Protein AF-A0A2W6MV72-F1 (afdb_monomer_lite)

Organism: NCBI:txid1458358

Foldseek 3Di:
DDFPPPDDAAADAPVVVLVVLLVLLVVQDDAAAEEEEEEDDCLSNLLSCLLRRYAYAYEALQPVCCLQRQLVLAADDLVVLLVVLVPQDFDQDDDDPVLCQQAPSQRVSSLVSLLVCLVPDDPDSSSSLLLNQLQVVVLVSLVVCVPPSHHDYDDSSVSSSVVSCVVVVPDDPVSSVSSNVRRYDYDHDLVVVCVVNVVAAGLEYEYEDDADCLVVVCSSRVSSCVSNVPDPVSSCSRHPNDLVVLLVVLVVSLVSNVSRHDAQGKYKYKYQDVVSCRSNVVVCVVQQKDWPHWHDYPRIIITIITHHD

Secondary structure (DSSP, 8-state):
-----PPPPEE--HHHHHHHHHHHHHHH--TT-EEEEESS--HHHHHHHHHTT-EEEEE-S-HHHHHHHGGGG----HHHHHHHHHT-PPPP----HHHHTTB-HHHHHHHHHHHHHHHHS---HHHHHHHHHHHHHHHHHHHHHHHH-S-B---HHHHHHHHHHHHHTT--HHHHHHHHHT--EEESSHHHHHHHTTTPPEEEEEE------HHHHHHHHHHHHHHHT--HHHHHTTS-SSHHHHHHHHHHHHHHHHHHEEEEEEEEEEES-GGGGHHHHHHHHHTTEEEEEEEE-SS-EEEEEEE--

pLDDT: mean 86.8, std 9.19, range [35.53, 96.62]

Sequence (309 aa):
MGVPQLKEATKITEVQKMRLAEDCIIKNTYENTKTLIYQMNCDDFAYELASNERSVLIYSNNPLVKIHYQSRFSFPSITGLKQRLKNVELVSFAPNAVLLEYLSPKTYSEFLSLKLYLEDAPKDVINLWIKSILGEILENVMKNYSIKKEPCNFDVKEQVIEYYKNIYQNINPIRLLILHSFIPHFIEDVAQIEESLGKKKTTLIYYNPLFLQSQKFYSSNFLKIWLFGVTKDNLAQIAPPSRDLWITQSKKDFATINKHLDNRGLLYIESSQIQDLEEFLKLALFYNYIVEGNYATQEKTQIILLRKP

Radius of gyration: 20.89 Å; chains: 1; bounding box: 46×38×56 Å

Structure (mmCIF, N/CA/C/O backbone):
data_AF-A0A2W6MV72-F1
#
_entry.id   AF-A0A2W6MV72-F1
#
loop_
_atom_site.group_PDB
_atom_site.id
_atom_site.type_symbol
_atom_site.label_atom_id
_atom_site.label_alt_id
_atom_site.label_comp_id
_atom_site.label_asym_id
_atom_site.label_entity_id
_atom_site.label_seq_id
_atom_site.pdbx_PDB_ins_code
_atom_site.Cartn_x
_atom_site.Cartn_y
_atom_site.Cartn_z
_atom_site.occupancy
_atom_site.B_iso_or_equiv
_atom_site.auth_seq_id
_atom_site.auth_comp_id
_atom_site.auth_asym_id
_atom_site.auth_atom_id
_atom_site.pdbx_PDB_model_num
ATOM 1 N N . MET A 1 1 ? -24.895 22.742 13.027 1.00 35.53 1 MET A N 1
ATOM 2 C CA . MET A 1 1 ? -24.298 22.062 14.198 1.00 35.53 1 MET A CA 1
ATOM 3 C C . MET A 1 1 ? -22.804 21.994 13.958 1.00 35.53 1 MET A C 1
ATOM 5 O O . MET A 1 1 ? -22.418 21.498 12.906 1.00 35.53 1 MET A O 1
ATOM 9 N N . GLY A 1 2 ? -22.005 22.607 14.834 1.00 38.47 2 GLY A N 1
ATOM 10 C CA . GLY A 1 2 ? -20.558 22.740 14.643 1.00 38.47 2 GLY A CA 1
ATOM 11 C C . GLY A 1 2 ? -19.839 21.393 14.628 1.00 38.47 2 GLY A C 1
ATOM 12 O O . GLY A 1 2 ? -20.345 20.412 15.175 1.00 38.47 2 GLY A O 1
ATOM 13 N N . VAL A 1 3 ? -18.667 21.364 13.990 1.00 48.47 3 VAL A N 1
ATOM 14 C CA . VAL A 1 3 ? -17.679 20.284 14.120 1.00 48.47 3 VAL A CA 1
ATOM 15 C C . VAL A 1 3 ? -17.532 19.954 15.609 1.00 48.47 3 VAL A C 1
ATOM 17 O O . VAL A 1 3 ? -17.481 20.887 16.419 1.00 48.47 3 VAL A O 1
ATOM 20 N N . PRO A 1 4 ? -17.467 18.674 16.007 1.00 52.47 4 PRO A N 1
ATOM 21 C CA . PRO A 1 4 ? -17.098 18.345 17.375 1.00 52.47 4 PRO A CA 1
ATOM 22 C C . PRO A 1 4 ? -15.786 19.055 17.692 1.00 52.47 4 PRO A C 1
ATOM 24 O O . PRO A 1 4 ? -14.865 19.008 16.874 1.00 52.47 4 PRO A O 1
ATOM 27 N N . GLN A 1 5 ? -15.679 19.715 18.846 1.00 57.16 5 GLN A N 1
ATOM 28 C CA . GLN A 1 5 ? -14.371 20.146 19.327 1.00 57.16 5 GLN A CA 1
ATOM 29 C C . GLN A 1 5 ? -13.574 18.877 19.635 1.00 57.16 5 GLN A C 1
ATOM 31 O O . GLN A 1 5 ? -13.585 18.366 20.754 1.00 57.16 5 GLN A O 1
ATOM 36 N N . LEU A 1 6 ? -12.915 18.325 18.612 1.00 68.69 6 LEU A N 1
ATOM 37 C CA . LEU A 1 6 ? -11.744 17.496 18.813 1.00 68.69 6 LEU A CA 1
ATOM 38 C C . LEU A 1 6 ? -10.876 18.263 19.807 1.00 68.69 6 LEU A C 1
ATOM 40 O O . LEU A 1 6 ? -10.627 19.456 19.612 1.00 68.69 6 LEU A O 1
ATOM 44 N N . LYS A 1 7 ? -10.460 17.597 20.888 1.00 69.56 7 LYS A N 1
ATOM 45 C CA . LYS A 1 7 ? -9.466 18.175 21.796 1.00 69.56 7 LYS A CA 1
ATOM 46 C C . LYS A 1 7 ? -8.295 18.683 20.959 1.00 69.56 7 LYS A C 1
ATOM 48 O O . LYS A 1 7 ? -7.981 18.077 19.933 1.00 69.56 7 LYS A O 1
ATOM 53 N N . GLU A 1 8 ? -7.679 19.780 21.381 1.00 80.38 8 GLU A N 1
ATOM 54 C CA . GLU A 1 8 ? -6.530 20.342 20.676 1.00 80.38 8 GLU A CA 1
ATOM 55 C C . GLU A 1 8 ? -5.485 19.249 20.406 1.00 80.38 8 GLU A C 1
ATOM 57 O O . GLU A 1 8 ? -5.189 18.424 21.277 1.00 80.38 8 GLU A O 1
ATOM 62 N N . ALA A 1 9 ? -5.004 19.180 19.162 1.00 86.69 9 ALA A N 1
ATOM 63 C CA . ALA A 1 9 ? -4.134 18.094 18.739 1.00 86.69 9 ALA A CA 1
ATOM 64 C C . ALA A 1 9 ? -2.782 18.195 19.452 1.00 86.69 9 ALA A C 1
ATOM 66 O O . ALA A 1 9 ? -2.103 19.221 19.395 1.00 86.69 9 ALA A O 1
ATOM 67 N N . THR A 1 10 ? -2.362 17.105 20.089 1.00 92.69 10 THR A N 1
ATOM 68 C CA . THR A 1 10 ? -1.042 17.033 20.719 1.00 92.69 10 THR A CA 1
ATOM 69 C C . THR A 1 10 ? 0.020 16.856 19.639 1.00 92.69 10 THR A C 1
ATOM 71 O O . THR A 1 10 ? -0.025 15.895 18.871 1.00 92.69 10 THR A O 1
ATOM 74 N N . LYS A 1 11 ? 0.989 17.773 19.564 1.00 94.69 11 LYS A N 1
ATOM 75 C CA . LYS A 1 11 ? 2.091 17.664 18.600 1.00 94.69 11 LYS A CA 1
ATOM 76 C C . LYS A 1 11 ? 3.015 16.507 18.972 1.00 94.69 11 LYS A C 1
ATOM 78 O O . LYS A 1 11 ? 3.471 16.435 20.112 1.00 94.69 11 LYS A O 1
ATOM 83 N N . ILE A 1 12 ? 3.312 15.646 18.005 1.00 94.62 12 ILE A N 1
ATOM 84 C CA . ILE A 1 12 ? 4.198 14.490 18.163 1.00 94.62 12 ILE A CA 1
ATOM 85 C C . ILE A 1 12 ? 5.202 14.401 17.006 1.00 94.62 12 ILE A C 1
ATOM 87 O O . ILE A 1 12 ? 4.971 14.928 15.918 1.00 94.62 12 ILE A O 1
ATOM 91 N N . THR A 1 13 ? 6.333 13.741 17.245 1.00 93.19 13 THR A N 1
ATOM 92 C CA . THR A 1 13 ? 7.333 13.415 16.215 1.00 93.19 13 THR A CA 1
ATOM 93 C C . THR A 1 13 ? 6.961 12.139 15.452 1.00 93.19 13 THR A C 1
ATOM 95 O O . THR A 1 13 ? 6.162 11.339 15.938 1.00 93.19 13 THR A O 1
ATOM 98 N N . GLU A 1 14 ? 7.596 11.880 14.303 1.00 89.25 14 GLU A N 1
ATOM 99 C CA . GLU A 1 14 ? 7.414 10.612 13.567 1.00 89.25 14 GLU A CA 1
ATOM 100 C C . GLU A 1 14 ? 7.783 9.382 14.413 1.00 89.25 14 GLU A C 1
ATOM 102 O O . GLU A 1 14 ? 7.087 8.371 14.397 1.00 89.25 14 GLU A O 1
ATOM 107 N N . VAL A 1 15 ? 8.824 9.481 15.247 1.00 90.12 15 VAL A N 1
ATOM 108 C CA . VAL A 1 15 ? 9.203 8.395 16.169 1.00 90.12 15 VAL A CA 1
ATOM 109 C C . VAL A 1 15 ? 8.105 8.145 17.207 1.00 90.12 15 VAL A C 1
ATOM 111 O O . VAL A 1 15 ? 7.795 7.001 17.531 1.00 90.12 15 VAL A O 1
ATOM 114 N N . GLN A 1 16 ? 7.494 9.207 17.736 1.00 92.56 16 GLN A N 1
ATOM 115 C CA . GLN A 1 16 ? 6.371 9.082 18.667 1.00 92.56 16 GLN A CA 1
ATOM 116 C C . GLN A 1 16 ? 5.117 8.536 17.975 1.00 92.56 16 GLN A C 1
ATOM 118 O O . GLN A 1 16 ? 4.395 7.757 18.589 1.00 92.56 16 GLN A O 1
ATOM 123 N N . LYS A 1 17 ? 4.884 8.884 16.704 1.00 91.38 17 LYS A N 1
ATOM 124 C CA . LYS A 1 17 ? 3.802 8.325 15.884 1.00 91.38 17 LYS A CA 1
ATOM 125 C C . LYS A 1 17 ? 3.953 6.810 15.717 1.00 91.38 17 LYS A C 1
ATOM 127 O O . LYS A 1 17 ? 2.982 6.089 15.930 1.00 91.38 17 LYS A O 1
ATOM 132 N N . MET A 1 18 ? 5.157 6.327 15.396 1.00 89.25 18 MET A N 1
ATOM 133 C CA . MET A 1 18 ? 5.436 4.887 15.280 1.00 89.25 18 MET A CA 1
ATOM 134 C C . MET A 1 18 ? 5.167 4.154 16.601 1.00 89.25 18 MET A C 1
ATOM 136 O O . MET A 1 18 ? 4.436 3.169 16.615 1.00 89.25 18 MET A O 1
ATOM 140 N N . ARG A 1 19 ? 5.654 4.696 17.727 1.00 91.62 19 ARG A N 1
ATOM 141 C CA . ARG A 1 19 ? 5.382 4.137 19.065 1.00 91.62 19 ARG A CA 1
ATOM 142 C C . ARG A 1 19 ? 3.898 4.141 19.412 1.00 91.62 19 ARG A C 1
ATOM 144 O O . ARG A 1 19 ? 3.405 3.188 19.994 1.00 91.62 19 ARG A O 1
ATOM 151 N N . LEU A 1 20 ? 3.174 5.203 19.054 1.00 93.31 20 LEU A N 1
ATOM 152 C CA . LEU A 1 20 ? 1.730 5.289 19.267 1.00 93.31 20 LEU A CA 1
ATOM 153 C C . LEU A 1 20 ? 0.987 4.193 18.491 1.00 93.31 20 LEU A C 1
ATOM 155 O O . LEU A 1 20 ? 0.061 3.591 19.031 1.00 93.31 20 LEU A O 1
ATOM 159 N N . ALA A 1 21 ? 1.372 3.945 17.237 1.00 92.25 21 ALA A N 1
ATOM 160 C CA . ALA A 1 21 ? 0.800 2.876 16.425 1.00 92.25 21 ALA A CA 1
ATOM 161 C C . ALA A 1 21 ? 1.055 1.494 17.050 1.00 92.25 21 ALA A C 1
ATOM 163 O O . ALA A 1 21 ? 0.104 0.736 17.243 1.00 92.25 21 ALA A O 1
ATOM 164 N N . GLU A 1 22 ? 2.302 1.208 17.430 1.00 92.94 22 GLU A N 1
ATOM 165 C CA . GLU A 1 22 ? 2.699 -0.030 18.113 1.00 92.94 22 GLU A CA 1
ATOM 166 C C . GLU A 1 22 ? 1.910 -0.235 19.418 1.00 92.94 22 GLU A C 1
ATOM 168 O O . GLU A 1 22 ? 1.278 -1.273 19.615 1.00 92.94 22 GLU A O 1
ATOM 173 N N . ASP A 1 23 ? 1.827 0.797 20.261 1.00 93.81 23 ASP A N 1
ATOM 174 C CA . ASP A 1 23 ? 1.041 0.795 21.497 1.00 93.81 23 ASP A CA 1
ATOM 175 C C . ASP A 1 23 ? -0.438 0.466 21.248 1.00 93.81 23 ASP A C 1
ATOM 177 O O . ASP A 1 23 ? -1.046 -0.305 21.997 1.00 93.81 23 ASP A O 1
ATOM 181 N N . CYS A 1 24 ? -1.035 1.052 20.205 1.00 93.56 24 CYS A N 1
ATOM 182 C CA . CYS A 1 24 ? -2.418 0.773 19.826 1.00 93.56 24 CYS A CA 1
ATOM 183 C C . CYS A 1 24 ? -2.595 -0.686 19.400 1.00 93.56 24 CYS A C 1
ATOM 185 O O . CYS A 1 24 ? -3.583 -1.313 19.781 1.00 93.56 24 CYS A O 1
ATOM 187 N N . ILE A 1 25 ? -1.645 -1.234 18.644 1.00 95.06 25 ILE A N 1
ATOM 188 C CA . ILE A 1 25 ? -1.666 -2.628 18.201 1.00 95.06 25 ILE A CA 1
ATOM 189 C C . ILE A 1 25 ? -1.561 -3.558 19.412 1.00 95.06 25 ILE A C 1
ATOM 191 O O . ILE A 1 25 ? -2.439 -4.401 19.609 1.00 95.06 25 ILE A O 1
ATOM 195 N N . ILE A 1 26 ? -0.547 -3.378 20.259 1.00 94.19 26 ILE A N 1
ATOM 196 C CA . ILE A 1 26 ? -0.259 -4.280 21.381 1.00 94.19 26 ILE A CA 1
ATOM 197 C C . ILE A 1 26 ? -1.384 -4.277 22.418 1.00 94.19 26 ILE A C 1
ATOM 199 O O . ILE A 1 26 ? -1.777 -5.337 22.898 1.00 94.19 26 ILE A O 1
ATOM 203 N N . LYS A 1 27 ? -1.944 -3.106 22.747 1.00 93.19 27 LYS A N 1
ATOM 204 C CA . LYS A 1 27 ? -2.984 -2.989 23.785 1.00 93.19 27 LYS A CA 1
ATOM 205 C C . LYS A 1 27 ? -4.354 -3.512 23.348 1.00 93.19 27 LYS A C 1
ATOM 207 O O . LYS A 1 27 ? -5.156 -3.861 24.210 1.00 93.19 27 LYS A O 1
ATOM 212 N N . ASN A 1 28 ? -4.643 -3.539 22.044 1.00 92.69 28 ASN A N 1
ATOM 213 C CA . ASN A 1 28 ? -6.001 -3.786 21.535 1.00 92.69 28 ASN A CA 1
ATOM 214 C C . ASN A 1 28 ? -6.126 -5.048 20.677 1.00 92.69 28 ASN A C 1
ATOM 216 O O . ASN A 1 28 ? -7.231 -5.396 20.257 1.00 92.69 28 ASN A O 1
ATOM 220 N N . THR A 1 29 ? -5.022 -5.735 20.394 1.00 93.44 29 THR A N 1
ATOM 221 C CA . THR A 1 29 ? -5.013 -6.945 19.566 1.00 93.44 29 THR A CA 1
ATOM 222 C C . THR A 1 29 ? -4.102 -8.006 20.168 1.00 93.44 29 THR A C 1
ATOM 224 O O . THR A 1 29 ? -3.095 -7.686 20.800 1.00 93.44 29 THR A O 1
ATOM 227 N N . TYR A 1 30 ? -4.424 -9.272 19.920 1.00 90.06 30 TYR A N 1
ATOM 228 C CA . TYR A 1 30 ? -3.585 -10.416 20.286 1.00 90.06 30 TYR A CA 1
ATOM 229 C C . TYR A 1 30 ? -2.887 -10.980 19.044 1.00 90.06 30 TYR A C 1
ATOM 231 O O . TYR A 1 30 ? -3.276 -10.673 17.912 1.00 90.06 30 TYR A O 1
ATOM 239 N N . GLU A 1 31 ? -1.874 -11.816 19.239 1.00 87.31 31 GLU A N 1
ATOM 240 C CA . GLU A 1 31 ? -1.219 -12.545 18.147 1.00 87.31 31 GLU A CA 1
ATOM 241 C C . GLU A 1 31 ? -2.250 -13.300 17.292 1.00 87.31 31 GLU A C 1
ATOM 243 O O . GLU A 1 31 ? -3.258 -13.808 17.794 1.00 87.31 31 GLU A O 1
ATOM 248 N N . ASN A 1 32 ? -2.016 -13.349 15.980 1.00 84.56 32 ASN A N 1
ATOM 249 C CA . ASN A 1 32 ? -2.872 -13.989 14.974 1.00 84.56 32 ASN A CA 1
ATOM 250 C C . ASN A 1 32 ? -4.289 -13.408 14.817 1.00 84.56 32 ASN A C 1
ATOM 252 O O . ASN A 1 32 ? -5.081 -13.911 14.015 1.00 84.56 32 ASN A O 1
ATOM 256 N N . THR A 1 33 ? -4.629 -12.328 15.524 1.00 89.44 33 THR A N 1
ATOM 257 C CA . THR A 1 33 ? -5.883 -11.612 15.261 1.00 89.44 33 THR A CA 1
ATOM 258 C C . THR A 1 33 ? -5.826 -10.905 13.907 1.00 89.44 33 THR A C 1
ATOM 260 O O . THR A 1 33 ? -4.761 -10.496 13.437 1.00 89.44 33 THR A O 1
ATOM 263 N N . LYS A 1 34 ? -6.985 -10.812 13.245 1.00 91.81 34 LYS A N 1
ATOM 264 C CA . LYS A 1 34 ? -7.127 -10.144 11.950 1.00 91.81 34 LYS A CA 1
ATOM 265 C C . LYS A 1 34 ? -7.469 -8.678 12.168 1.00 91.81 34 LYS A C 1
ATOM 267 O O . LYS A 1 34 ? -8.546 -8.383 12.677 1.00 91.81 34 LYS A O 1
ATOM 272 N N . THR A 1 35 ? -6.591 -7.793 11.720 1.00 92.62 35 THR A N 1
ATOM 273 C CA . THR A 1 35 ? -6.808 -6.344 11.727 1.00 92.62 35 THR A CA 1
ATOM 274 C C . THR A 1 35 ? -7.138 -5.875 10.317 1.00 92.62 35 THR A C 1
ATOM 276 O O . THR A 1 35 ? -6.476 -6.269 9.355 1.00 92.62 35 THR A O 1
ATOM 279 N N . LEU A 1 36 ? -8.159 -5.026 10.191 1.00 93.25 36 LEU A N 1
ATOM 280 C CA . LEU A 1 36 ? -8.544 -4.435 8.913 1.00 93.25 36 LEU A CA 1
ATOM 281 C C . LEU A 1 36 ? -7.864 -3.076 8.736 1.00 93.25 36 LEU A C 1
ATOM 283 O O . LEU A 1 36 ? -8.011 -2.180 9.565 1.00 93.25 36 LEU A O 1
ATOM 287 N N . ILE A 1 37 ? -7.167 -2.924 7.620 1.00 91.81 37 ILE A N 1
ATOM 288 C CA . ILE A 1 37 ? -6.697 -1.653 7.085 1.00 91.81 37 ILE A CA 1
ATOM 289 C C . ILE A 1 37 ? -7.653 -1.275 5.963 1.00 91.81 37 ILE A C 1
ATOM 291 O O . ILE A 1 37 ? -7.741 -1.960 4.942 1.00 91.81 37 ILE A O 1
ATOM 295 N N . TYR A 1 38 ? -8.398 -0.201 6.178 1.00 87.50 38 TYR A N 1
ATOM 296 C CA . TYR A 1 38 ? -9.423 0.271 5.270 1.00 87.50 38 TYR A CA 1
ATOM 297 C C . TYR A 1 38 ? -8.991 1.601 4.651 1.00 87.50 38 TYR A C 1
ATOM 299 O O . TYR A 1 38 ? -8.743 2.573 5.360 1.00 87.50 38 TYR A O 1
ATOM 307 N N . GLN A 1 39 ? -8.937 1.644 3.321 1.00 73.81 39 GLN A N 1
ATOM 308 C CA . GLN A 1 39 ? -8.421 2.771 2.542 1.00 73.81 39 GLN A CA 1
ATOM 309 C C . GLN A 1 39 ? -6.938 3.113 2.797 1.00 73.81 39 GLN A C 1
ATOM 311 O O . GLN A 1 39 ? -6.292 2.679 3.744 1.00 73.81 39 GLN A O 1
ATOM 316 N N . MET A 1 40 ? -6.371 3.794 1.807 1.00 69.81 40 MET A N 1
ATOM 317 C CA . MET A 1 40 ? -4.964 3.793 1.410 1.00 69.81 40 MET A CA 1
ATOM 318 C C . MET A 1 40 ? -3.887 4.226 2.426 1.00 69.81 40 MET A C 1
ATOM 320 O O . MET A 1 40 ? -4.077 5.091 3.260 1.00 69.81 40 MET A O 1
ATOM 324 N N . ASN A 1 41 ? -2.656 3.798 2.121 1.00 59.97 41 ASN A N 1
ATOM 325 C CA . ASN A 1 41 ? -1.368 4.444 2.416 1.00 59.97 41 ASN A CA 1
ATOM 326 C C . ASN A 1 41 ? -0.849 4.425 3.867 1.00 59.97 41 ASN A C 1
ATOM 328 O O . ASN A 1 41 ? -0.626 5.479 4.471 1.00 59.97 41 ASN A O 1
ATOM 332 N N . CYS A 1 42 ? -0.618 3.228 4.401 1.00 63.59 42 CYS A N 1
ATOM 333 C CA . CYS A 1 42 ? 0.003 3.032 5.706 1.00 63.59 42 CYS A CA 1
ATOM 334 C C . CYS A 1 42 ? 0.991 1.860 5.710 1.00 63.59 42 CYS A C 1
ATOM 336 O O . CYS A 1 42 ? 0.832 0.902 6.468 1.00 63.59 42 CYS A O 1
ATOM 338 N N . ASP A 1 43 ? 2.004 1.939 4.844 1.00 67.75 43 ASP A N 1
ATOM 339 C CA . ASP A 1 43 ? 3.116 0.978 4.786 1.00 67.75 43 ASP A CA 1
ATOM 340 C C . ASP A 1 43 ? 3.593 0.647 6.199 1.00 67.75 43 ASP A C 1
ATOM 342 O O . ASP A 1 43 ? 3.637 -0.517 6.589 1.00 67.75 43 ASP A O 1
ATOM 346 N N . ASP A 1 44 ? 3.807 1.694 6.993 1.00 80.31 44 ASP A N 1
ATOM 347 C CA . ASP A 1 44 ? 4.296 1.589 8.359 1.00 80.31 44 ASP A CA 1
ATOM 348 C C . ASP A 1 44 ? 3.319 0.848 9.276 1.00 80.31 44 ASP A C 1
ATOM 350 O O . ASP A 1 44 ? 3.742 -0.015 10.033 1.00 80.31 44 ASP A O 1
ATOM 354 N N . PHE A 1 45 ? 2.010 1.111 9.195 1.00 88.44 45 PHE A N 1
ATOM 355 C CA . PHE A 1 45 ? 1.035 0.474 10.091 1.00 88.44 45 PHE A CA 1
ATOM 356 C C . PHE A 1 45 ? 0.809 -1.003 9.746 1.00 88.44 45 PHE A C 1
ATOM 358 O O . PHE A 1 45 ? 0.714 -1.843 10.639 1.00 88.44 45 PHE A O 1
ATOM 365 N N . ALA A 1 46 ? 0.758 -1.343 8.452 1.00 88.94 46 ALA A N 1
ATOM 366 C CA . ALA A 1 46 ? 0.670 -2.733 8.001 1.00 88.94 46 ALA A CA 1
ATOM 367 C C . ALA A 1 46 ? 1.924 -3.523 8.391 1.00 88.94 46 ALA A C 1
ATOM 369 O O . ALA A 1 46 ? 1.837 -4.661 8.853 1.00 88.94 46 ALA A O 1
ATOM 370 N N . TYR A 1 47 ? 3.088 -2.899 8.221 1.00 87.50 47 TYR A N 1
ATOM 371 C CA . TYR A 1 47 ? 4.367 -3.466 8.609 1.00 87.50 47 TYR A CA 1
ATOM 372 C C . TYR A 1 47 ? 4.474 -3.645 10.122 1.00 87.50 47 TYR A C 1
ATOM 374 O O . TYR A 1 47 ? 4.946 -4.688 10.577 1.00 87.50 47 TYR A O 1
ATOM 382 N N . GLU A 1 48 ? 3.999 -2.675 10.903 1.00 89.56 48 GLU A N 1
ATOM 383 C CA . GLU A 1 48 ? 4.005 -2.741 12.360 1.00 89.56 48 GLU A CA 1
ATOM 384 C C . GLU A 1 48 ? 3.081 -3.847 12.866 1.00 89.56 48 GLU A C 1
ATOM 386 O O . GLU A 1 48 ? 3.509 -4.651 13.686 1.00 89.56 48 GLU A O 1
ATOM 391 N N . LEU A 1 49 ? 1.872 -3.984 12.305 1.00 91.88 49 LEU A N 1
ATOM 392 C CA . LEU A 1 49 ? 0.968 -5.104 12.598 1.00 91.88 49 LEU A CA 1
ATOM 393 C C . LEU A 1 49 ? 1.633 -6.459 12.338 1.00 91.88 49 LEU A C 1
ATOM 395 O O . LEU A 1 49 ? 1.643 -7.320 13.216 1.00 91.88 49 LEU A O 1
ATOM 399 N N . ALA A 1 50 ? 2.204 -6.642 11.148 1.00 89.88 50 ALA A N 1
ATOM 400 C CA . ALA A 1 50 ? 2.822 -7.905 10.758 1.00 89.88 50 ALA A CA 1
ATOM 401 C C . ALA A 1 50 ? 4.086 -8.215 11.576 1.00 89.88 50 ALA A C 1
ATOM 403 O O . ALA A 1 50 ? 4.298 -9.359 11.960 1.00 89.88 50 ALA A O 1
ATOM 404 N N . SER A 1 51 ? 4.900 -7.201 11.895 1.00 88.81 51 SER A N 1
ATOM 405 C CA . SER A 1 51 ? 6.086 -7.343 12.763 1.00 88.81 51 SER A CA 1
ATOM 406 C C . SER A 1 51 ? 5.724 -7.760 14.184 1.00 88.81 51 SER A C 1
ATOM 408 O O . SER A 1 51 ? 6.532 -8.358 14.882 1.00 88.81 51 SER A O 1
ATOM 410 N N . ASN A 1 52 ? 4.499 -7.440 14.578 1.00 90.56 52 ASN A N 1
ATOM 411 C CA . ASN A 1 52 ? 3.881 -7.804 15.830 1.00 90.56 52 ASN A CA 1
ATOM 412 C C . ASN A 1 52 ? 3.026 -9.080 15.695 1.00 90.56 52 ASN A C 1
ATOM 414 O O . ASN A 1 52 ? 2.213 -9.347 16.566 1.00 90.56 52 ASN A O 1
ATOM 418 N N . GLU A 1 53 ? 3.160 -9.875 14.631 1.00 92.12 53 GLU A N 1
ATOM 419 C CA . GLU A 1 53 ? 2.457 -11.160 14.475 1.00 92.12 53 GLU A CA 1
ATOM 420 C C . GLU A 1 53 ? 0.921 -11.042 14.394 1.00 92.12 53 GLU A C 1
ATOM 422 O O . GLU A 1 53 ? 0.164 -11.905 14.849 1.00 92.12 53 GLU A O 1
ATOM 427 N N . ARG A 1 54 ? 0.420 -9.943 13.812 1.00 92.94 54 ARG A N 1
ATOM 428 C CA . ARG A 1 54 ? -1.007 -9.764 13.499 1.00 92.94 54 ARG A CA 1
ATOM 429 C C . ARG A 1 54 ? -1.262 -10.059 12.024 1.00 92.94 54 ARG A C 1
ATOM 431 O O . ARG A 1 54 ? -0.503 -9.655 11.146 1.00 92.94 54 ARG A O 1
ATOM 438 N N . SER A 1 55 ? -2.378 -10.728 11.740 1.00 91.69 55 SER A N 1
ATOM 439 C CA . SER A 1 55 ? -2.837 -10.936 10.366 1.00 91.69 55 SER A CA 1
ATOM 440 C C . SER A 1 55 ? -3.453 -9.649 9.827 1.00 91.69 55 SER A C 1
ATOM 442 O O . SER A 1 55 ? -4.333 -9.064 10.458 1.00 91.69 55 SER A O 1
ATOM 444 N N . VAL A 1 56 ? -3.028 -9.218 8.642 1.00 91.31 56 VAL A N 1
ATOM 445 C CA . VAL A 1 56 ? -3.468 -7.945 8.060 1.00 91.31 56 VAL A CA 1
ATOM 446 C C . VAL A 1 56 ? -4.408 -8.198 6.889 1.00 91.31 56 VAL A C 1
ATOM 448 O O . VAL A 1 56 ? -4.056 -8.896 5.940 1.00 91.31 56 VAL A O 1
ATOM 451 N N . LEU A 1 57 ? -5.597 -7.603 6.942 1.00 92.00 57 LEU A N 1
ATOM 452 C CA . LEU A 1 57 ? -6.526 -7.519 5.820 1.00 92.00 57 LEU A CA 1
ATOM 453 C C . LEU A 1 57 ? -6.467 -6.100 5.256 1.00 92.00 57 LEU A C 1
ATOM 455 O O . LEU A 1 57 ? -6.733 -5.151 5.989 1.00 92.00 57 LEU A O 1
ATOM 459 N N . ILE A 1 58 ? -6.127 -5.936 3.979 1.00 90.19 58 ILE A N 1
ATOM 460 C CA . ILE A 1 58 ? -6.031 -4.617 3.340 1.00 90.19 58 ILE A CA 1
ATOM 461 C C . ILE A 1 58 ? -7.125 -4.490 2.295 1.00 90.19 58 ILE A C 1
ATOM 463 O O . ILE A 1 58 ? -7.088 -5.171 1.272 1.00 90.19 58 ILE A O 1
ATOM 467 N N . TYR A 1 59 ? -8.054 -3.568 2.522 1.00 89.31 59 TYR A N 1
ATOM 468 C CA . TYR A 1 59 ? -9.011 -3.140 1.512 1.00 89.31 59 TYR A CA 1
ATOM 469 C C . TYR A 1 59 ? -8.607 -1.767 0.964 1.00 89.31 59 TYR A C 1
ATOM 471 O O . TYR A 1 59 ? -8.595 -0.767 1.686 1.00 89.31 59 TYR A O 1
ATOM 479 N N . SER A 1 60 ? -8.269 -1.722 -0.327 1.00 84.06 60 SER A N 1
ATOM 480 C CA . SER A 1 60 ? -7.894 -0.500 -1.040 1.00 84.06 60 SER A CA 1
ATOM 481 C C . SER A 1 60 ? -8.368 -0.562 -2.486 1.00 84.06 60 SER A C 1
ATOM 483 O O . SER A 1 60 ? -8.024 -1.477 -3.226 1.00 84.06 60 SER A O 1
ATOM 485 N N . ASN A 1 61 ? -9.076 0.480 -2.906 1.00 78.69 61 ASN A N 1
ATOM 486 C CA . ASN A 1 61 ? -9.485 0.720 -4.289 1.00 78.69 61 ASN A CA 1
ATOM 487 C C . ASN A 1 61 ? -8.332 1.200 -5.196 1.00 78.69 61 ASN A C 1
ATOM 489 O O . ASN A 1 61 ? -8.500 1.263 -6.410 1.00 78.69 61 ASN A O 1
ATOM 493 N N . ASN A 1 62 ? -7.160 1.545 -4.646 1.00 80.81 62 ASN A N 1
ATOM 494 C CA . ASN A 1 62 ? -6.003 1.914 -5.459 1.00 80.81 62 ASN A CA 1
ATOM 495 C C . ASN A 1 62 ? -5.198 0.679 -5.910 1.00 80.81 62 ASN A C 1
ATOM 497 O O . ASN A 1 62 ? -4.563 0.038 -5.064 1.00 80.81 62 ASN A O 1
ATOM 501 N N . PRO A 1 63 ? -5.119 0.395 -7.227 1.00 76.81 63 PRO A N 1
ATOM 502 C CA . PRO A 1 63 ? -4.374 -0.747 -7.761 1.00 76.81 63 PRO A CA 1
ATOM 503 C C . PRO A 1 63 ? -2.860 -0.675 -7.508 1.00 76.81 63 PRO A C 1
ATOM 505 O O . PRO A 1 63 ? -2.196 -1.709 -7.452 1.00 76.81 63 PRO A O 1
ATOM 508 N N . LEU A 1 64 ? -2.298 0.523 -7.319 1.00 78.88 64 LEU A N 1
ATOM 509 C CA . LEU A 1 64 ? -0.871 0.707 -7.043 1.00 78.88 64 LEU A CA 1
ATOM 510 C C . LEU A 1 64 ? -0.484 0.227 -5.640 1.00 78.88 64 LEU A C 1
ATOM 512 O O . LEU A 1 64 ? 0.662 -0.164 -5.430 1.00 78.88 64 LEU A O 1
ATOM 516 N N . VAL A 1 65 ? -1.426 0.197 -4.689 1.00 78.81 65 VAL A N 1
ATOM 517 C CA . VAL A 1 65 ? -1.149 -0.248 -3.313 1.00 78.81 65 VAL A CA 1
ATOM 518 C C . VAL A 1 65 ? -0.647 -1.685 -3.311 1.00 78.81 65 VAL A C 1
ATOM 520 O O . VAL A 1 65 ? 0.412 -1.957 -2.764 1.00 78.81 65 VAL A O 1
ATOM 523 N N . LYS A 1 66 ? -1.328 -2.600 -4.006 1.00 76.94 66 LYS A N 1
ATOM 524 C CA . LYS A 1 66 ? -0.910 -4.009 -4.058 1.00 76.94 66 LYS A CA 1
ATOM 525 C C . LYS A 1 66 ? 0.503 -4.170 -4.632 1.00 76.94 66 LYS A C 1
ATOM 527 O O . LYS A 1 66 ? 1.286 -4.962 -4.117 1.00 76.94 66 LYS A O 1
ATOM 532 N N . ILE A 1 67 ? 0.839 -3.384 -5.657 1.00 72.94 67 ILE A N 1
ATOM 533 C CA . ILE A 1 67 ? 2.136 -3.433 -6.348 1.00 72.94 67 ILE A CA 1
ATOM 534 C C . ILE A 1 67 ? 3.282 -2.963 -5.442 1.00 72.94 67 ILE A C 1
ATOM 536 O O . ILE A 1 67 ? 4.343 -3.582 -5.438 1.00 72.94 67 ILE A O 1
ATOM 540 N N . HIS A 1 68 ? 3.070 -1.893 -4.673 1.00 72.44 68 HIS A N 1
ATOM 541 C CA . HIS A 1 68 ? 4.104 -1.310 -3.813 1.00 72.44 68 HIS A CA 1
ATOM 542 C C . HIS A 1 68 ? 4.219 -1.991 -2.445 1.00 72.44 68 HIS A C 1
ATOM 544 O O . HIS A 1 68 ? 5.306 -2.039 -1.873 1.00 72.44 68 HIS A O 1
ATOM 550 N N . TYR A 1 69 ? 3.113 -2.524 -1.924 1.00 78.44 69 TYR A N 1
ATOM 551 C CA . TYR A 1 69 ? 3.063 -3.037 -0.557 1.00 78.44 69 TYR A CA 1
ATOM 552 C C . TYR A 1 69 ? 3.483 -4.499 -0.476 1.00 78.44 69 TYR A C 1
ATOM 554 O O . TYR A 1 69 ? 4.233 -4.872 0.420 1.00 78.44 69 TYR A O 1
ATOM 562 N N . GLN A 1 70 ? 3.008 -5.346 -1.395 1.00 76.56 70 GLN A N 1
ATOM 563 C CA . GLN A 1 70 ? 3.134 -6.798 -1.236 1.00 76.56 70 GLN A CA 1
ATOM 564 C C . GLN A 1 70 ? 4.598 -7.272 -1.229 1.00 76.56 70 GLN A C 1
ATOM 566 O O . GLN A 1 70 ? 4.942 -8.204 -0.504 1.00 76.56 70 GLN A O 1
ATOM 571 N N . SER A 1 71 ? 5.470 -6.618 -1.999 1.00 79.12 71 SER A N 1
ATOM 572 C CA . SER A 1 71 ? 6.904 -6.929 -2.069 1.00 79.12 71 SER A CA 1
ATOM 573 C C . SER A 1 71 ? 7.607 -6.755 -0.716 1.00 79.12 71 SER A C 1
ATOM 575 O O . SER A 1 71 ? 8.466 -7.559 -0.360 1.00 79.12 71 SER A O 1
ATOM 577 N N . ARG A 1 72 ? 7.202 -5.771 0.097 1.00 79.94 72 ARG A N 1
ATOM 578 C CA . ARG A 1 72 ? 7.871 -5.407 1.360 1.00 79.94 72 ARG A CA 1
ATOM 579 C C . ARG A 1 72 ? 7.755 -6.453 2.475 1.00 79.94 72 ARG A C 1
ATOM 581 O O . ARG A 1 72 ? 8.410 -6.308 3.501 1.00 79.94 72 ARG A O 1
ATOM 588 N N . PHE A 1 73 ? 6.971 -7.513 2.278 1.00 81.00 73 PHE A N 1
ATOM 589 C CA . PHE A 1 73 ? 6.782 -8.595 3.255 1.00 81.00 73 PHE A CA 1
ATOM 590 C C . PHE A 1 73 ? 7.524 -9.889 2.886 1.00 81.00 73 PHE A C 1
ATOM 592 O O . PHE A 1 73 ? 7.475 -10.867 3.626 1.00 81.00 73 PHE A O 1
ATOM 599 N N . SER A 1 74 ? 8.221 -9.936 1.747 1.00 82.69 74 SER A N 1
ATOM 600 C CA . SER A 1 74 ? 8.988 -11.117 1.341 1.00 82.69 74 SER A CA 1
ATOM 601 C C . SER A 1 74 ? 10.156 -10.710 0.465 1.00 82.69 74 SER A C 1
ATOM 603 O O . SER A 1 74 ? 9.933 -10.147 -0.593 1.00 82.69 74 SER A O 1
ATOM 605 N N . PHE A 1 75 ? 11.391 -10.998 0.873 1.00 86.75 75 PHE A N 1
ATOM 606 C CA . PHE A 1 75 ? 12.594 -10.524 0.186 1.00 86.75 75 PHE A CA 1
ATOM 607 C C . PHE A 1 75 ? 13.281 -11.659 -0.583 1.00 86.75 75 PHE A C 1
ATOM 609 O O . PHE A 1 75 ? 13.633 -12.674 0.020 1.00 86.75 75 PHE A O 1
ATOM 616 N N . PRO A 1 76 ? 13.497 -11.523 -1.903 1.00 89.69 76 PRO A N 1
ATOM 617 C CA . PRO A 1 76 ? 14.171 -12.540 -2.691 1.00 89.69 76 PRO A CA 1
ATOM 618 C C . PRO A 1 76 ? 15.688 -12.512 -2.477 1.00 89.69 76 PRO A C 1
ATOM 620 O O . PRO A 1 76 ? 16.275 -11.531 -2.024 1.00 89.69 76 PRO A O 1
ATOM 623 N N . SER A 1 77 ? 16.385 -13.571 -2.883 1.00 90.00 77 SER A N 1
ATOM 624 C CA . SER A 1 77 ? 17.845 -13.498 -2.936 1.00 90.00 77 SER A CA 1
ATOM 625 C C . SER A 1 77 ? 18.296 -12.505 -4.014 1.00 90.00 77 SER A C 1
ATOM 627 O O . SER A 1 77 ? 17.728 -12.435 -5.109 1.00 90.00 77 SER A O 1
ATOM 629 N N . ILE A 1 78 ? 19.376 -11.771 -3.735 1.00 91.38 78 ILE A N 1
ATOM 630 C CA . ILE A 1 78 ? 19.997 -10.875 -4.721 1.00 91.38 78 ILE A CA 1
ATOM 631 C C . ILE A 1 78 ? 20.406 -11.630 -5.996 1.00 91.38 78 ILE A C 1
ATOM 633 O O . ILE A 1 78 ? 20.296 -11.101 -7.100 1.00 91.38 78 ILE A O 1
ATOM 637 N N . THR A 1 79 ? 20.853 -12.880 -5.856 1.00 92.56 79 THR A N 1
ATOM 638 C CA . THR A 1 79 ? 21.226 -13.744 -6.982 1.00 92.56 79 THR A CA 1
ATOM 639 C C . THR A 1 79 ? 20.022 -14.038 -7.873 1.00 92.56 79 THR A C 1
ATOM 641 O O . THR A 1 79 ? 20.125 -13.890 -9.090 1.00 92.56 79 THR A O 1
ATOM 644 N N . GLY A 1 80 ? 18.869 -14.371 -7.280 1.00 93.75 80 GLY A N 1
ATOM 645 C CA . GLY A 1 80 ? 17.628 -14.602 -8.019 1.00 93.75 80 GLY A CA 1
ATOM 646 C C . GLY A 1 80 ? 17.157 -13.355 -8.768 1.00 93.75 80 GLY A C 1
ATOM 647 O O . GLY A 1 80 ? 16.793 -13.443 -9.940 1.00 93.75 80 GLY A O 1
ATOM 648 N N . LEU A 1 81 ? 17.250 -12.180 -8.134 1.00 94.88 81 LEU A N 1
ATOM 649 C CA . LEU A 1 81 ? 16.920 -10.898 -8.764 1.00 94.88 81 LEU A CA 1
ATOM 650 C C . LEU A 1 81 ? 17.813 -10.614 -9.986 1.00 94.88 81 LEU A C 1
ATOM 652 O O . LEU A 1 81 ? 17.308 -10.319 -11.068 1.00 94.88 81 LEU A O 1
ATOM 656 N N . LYS A 1 82 ? 19.138 -10.766 -9.841 1.00 95.94 82 LYS A N 1
ATOM 657 C CA . LYS A 1 82 ? 20.103 -10.578 -10.939 1.00 95.94 82 LYS A CA 1
ATOM 658 C C . LYS A 1 82 ? 19.835 -11.517 -12.110 1.00 95.94 82 LYS A C 1
ATOM 660 O O . LYS A 1 82 ? 19.842 -11.086 -13.260 1.00 95.94 82 LYS A O 1
ATOM 665 N N . GLN A 1 83 ? 19.599 -12.795 -11.818 1.00 95.62 83 GLN A N 1
ATOM 666 C CA . GLN A 1 83 ? 19.306 -13.790 -12.844 1.00 95.62 83 GLN A CA 1
ATOM 667 C C . GLN A 1 83 ? 18.016 -13.444 -13.593 1.00 95.62 83 GLN A C 1
ATOM 669 O O . GLN A 1 83 ? 17.994 -13.483 -14.820 1.00 95.62 83 GLN A O 1
ATOM 674 N N . ARG A 1 84 ? 16.966 -13.036 -12.870 1.00 95.44 84 ARG A N 1
ATOM 675 C CA . ARG A 1 84 ? 15.690 -12.639 -13.471 1.00 95.44 84 ARG A CA 1
ATOM 676 C C . ARG A 1 84 ? 15.844 -11.443 -14.410 1.00 95.44 84 ARG A C 1
ATOM 678 O O . ARG A 1 84 ? 15.366 -11.507 -15.534 1.00 95.44 84 ARG A O 1
ATOM 685 N N . LEU A 1 85 ? 16.556 -10.396 -13.989 1.00 96.00 85 LEU A N 1
ATOM 686 C CA . LEU A 1 85 ? 16.812 -9.212 -14.822 1.00 96.00 85 LEU A CA 1
ATOM 687 C C . LEU A 1 85 ? 17.657 -9.535 -16.063 1.00 96.00 85 LEU A C 1
ATOM 689 O O . LEU A 1 85 ? 17.441 -8.952 -17.128 1.00 96.00 85 LEU A O 1
ATOM 693 N N . LYS A 1 86 ? 18.607 -10.473 -15.954 1.00 94.12 86 LYS A N 1
ATOM 694 C CA . LYS A 1 86 ? 19.430 -10.915 -17.088 1.00 94.12 86 LYS A CA 1
ATOM 695 C C . LYS A 1 86 ? 18.591 -11.563 -18.194 1.00 94.12 86 LYS A C 1
ATOM 697 O O . LYS A 1 86 ? 18.902 -11.360 -19.360 1.00 94.12 86 LYS A O 1
ATOM 702 N N . ASN A 1 87 ? 17.527 -12.278 -17.832 1.00 91.75 87 ASN A N 1
ATOM 703 C CA . ASN A 1 87 ? 16.655 -12.976 -18.782 1.00 91.75 87 ASN A CA 1
ATOM 704 C C . ASN A 1 87 ? 15.717 -12.047 -19.569 1.00 91.75 87 ASN A C 1
ATOM 706 O O . ASN A 1 87 ? 15.073 -12.496 -20.509 1.00 91.75 87 ASN A O 1
ATOM 710 N N . VAL A 1 88 ? 15.601 -10.775 -19.182 1.00 92.94 88 VAL A N 1
ATOM 711 C CA . VAL A 1 88 ? 14.755 -9.812 -19.895 1.00 92.94 88 VAL A CA 1
ATOM 712 C C . VAL A 1 88 ? 15.495 -9.327 -21.136 1.00 92.94 88 VAL A C 1
ATOM 714 O O . VAL A 1 88 ? 16.466 -8.575 -21.023 1.00 92.94 88 VAL A O 1
ATOM 717 N N . GLU A 1 89 ? 15.057 -9.747 -22.315 1.00 90.31 89 GLU A N 1
ATOM 718 C CA . GLU A 1 89 ? 15.625 -9.282 -23.581 1.00 90.31 89 GLU A CA 1
ATOM 719 C C . GLU A 1 89 ? 15.206 -7.839 -23.872 1.00 90.31 89 GLU A C 1
ATOM 721 O O . GLU A 1 89 ? 14.092 -7.424 -23.554 1.00 90.31 89 GLU A O 1
ATOM 726 N N . LEU A 1 90 ? 16.122 -7.060 -24.453 1.00 86.25 90 LEU A N 1
ATOM 727 C CA . LEU A 1 90 ? 15.817 -5.702 -24.884 1.00 86.25 90 LEU A CA 1
ATOM 728 C C . LEU A 1 90 ? 15.139 -5.750 -26.243 1.00 86.25 90 LEU A C 1
ATOM 730 O O . LEU A 1 90 ? 15.679 -6.309 -27.195 1.00 86.25 90 LEU A O 1
ATOM 734 N N . VAL A 1 91 ? 13.983 -5.116 -26.335 1.00 82.44 91 VAL A N 1
ATOM 735 C CA . VAL A 1 91 ? 13.265 -4.967 -27.596 1.00 82.44 91 VAL A CA 1
ATOM 736 C C . VAL A 1 91 ? 13.525 -3.557 -28.143 1.00 82.44 91 VAL A C 1
ATOM 738 O O . VAL A 1 91 ? 13.720 -2.605 -27.386 1.00 82.44 91 VAL A O 1
ATOM 741 N N . SER A 1 92 ? 13.594 -3.414 -29.470 1.00 70.06 92 SER A N 1
ATOM 742 C CA . SER A 1 92 ? 13.698 -2.105 -30.130 1.00 70.06 92 SER A CA 1
ATOM 743 C C . SER A 1 92 ? 12.306 -1.572 -30.452 1.00 70.06 92 SER A C 1
ATOM 745 O O . SER A 1 92 ? 11.485 -2.316 -30.991 1.00 70.06 92 SER A O 1
ATOM 747 N N . PHE A 1 93 ? 12.043 -0.291 -30.192 1.00 70.31 93 PHE A N 1
ATOM 748 C CA . PHE A 1 93 ? 10.683 0.249 -30.257 1.00 70.31 93 PHE A CA 1
ATOM 749 C C . PHE A 1 93 ? 10.554 1.536 -31.067 1.00 70.31 93 PHE A C 1
ATOM 751 O O . PHE A 1 93 ? 11.498 2.317 -31.187 1.00 70.31 93 PHE A O 1
ATOM 758 N N . ALA A 1 94 ? 9.323 1.790 -31.525 1.00 65.75 94 ALA A N 1
ATOM 759 C CA . ALA A 1 94 ? 8.879 3.115 -31.930 1.00 65.75 94 ALA A CA 1
ATOM 760 C C . ALA A 1 94 ? 8.668 3.995 -30.676 1.00 65.75 94 ALA A C 1
ATOM 762 O O . ALA A 1 94 ? 8.013 3.562 -29.719 1.00 65.75 94 ALA A O 1
ATOM 763 N N . PRO A 1 95 ? 9.232 5.210 -30.639 1.00 65.12 95 PRO A N 1
ATOM 764 C CA . PRO A 1 95 ? 9.226 6.039 -29.444 1.00 65.12 95 PRO A CA 1
ATOM 765 C C . PRO A 1 95 ? 7.842 6.607 -29.117 1.00 65.12 95 PRO A C 1
ATOM 767 O O . PRO A 1 95 ? 7.143 7.127 -29.985 1.00 65.12 95 PRO A O 1
ATOM 770 N N . ASN A 1 96 ? 7.480 6.590 -27.833 1.00 83.00 96 ASN A N 1
ATOM 771 C CA . ASN A 1 96 ? 6.396 7.418 -27.318 1.00 83.00 96 ASN A CA 1
ATOM 772 C C . ASN A 1 96 ? 6.966 8.801 -26.975 1.00 83.00 96 ASN A C 1
ATOM 774 O O . ASN A 1 96 ? 7.712 8.933 -26.003 1.00 83.00 96 ASN A O 1
ATOM 778 N N . ALA A 1 97 ? 6.613 9.816 -27.769 1.00 81.94 97 ALA A N 1
ATOM 779 C CA . ALA A 1 97 ? 7.155 11.170 -27.643 1.00 81.94 97 ALA A CA 1
ATOM 780 C C . ALA A 1 97 ? 6.998 11.757 -26.229 1.00 81.94 97 ALA A C 1
ATOM 782 O O . ALA A 1 97 ? 7.923 12.392 -25.738 1.00 81.94 97 ALA A O 1
ATOM 783 N N . VAL A 1 98 ? 5.883 11.471 -25.547 1.00 89.06 98 VAL A N 1
ATOM 784 C CA . VAL A 1 98 ? 5.622 11.974 -24.188 1.00 89.06 98 VAL A CA 1
ATOM 785 C C . VAL A 1 98 ? 6.574 11.346 -23.170 1.00 89.06 98 VAL A C 1
ATOM 787 O O . VAL A 1 98 ? 7.048 12.013 -22.261 1.00 89.06 98 VAL A O 1
ATOM 790 N N . LEU A 1 99 ? 6.883 10.055 -23.304 1.00 90.69 99 LEU A N 1
ATOM 791 C CA . LEU A 1 99 ? 7.781 9.370 -22.366 1.00 90.69 99 LEU A CA 1
ATOM 792 C C . LEU A 1 99 ? 9.246 9.753 -22.586 1.00 90.69 99 LEU A C 1
ATOM 794 O O . LEU A 1 99 ? 10.019 9.775 -21.627 1.00 90.69 99 LEU A O 1
ATOM 798 N N . LEU A 1 100 ? 9.609 10.105 -23.822 1.00 90.62 100 LEU A N 1
ATOM 799 C CA . LEU A 1 100 ? 10.946 10.591 -24.156 1.00 90.62 100 LEU A CA 1
ATOM 800 C C . LEU A 1 100 ? 11.272 11.972 -23.573 1.00 90.62 100 LEU A C 1
ATOM 802 O O . LEU A 1 100 ? 12.447 12.316 -23.481 1.00 90.62 100 LEU A O 1
ATOM 806 N N . GLU A 1 101 ? 10.274 12.741 -23.128 1.00 91.44 101 GLU A N 1
ATOM 807 C CA . GLU A 1 101 ? 10.522 13.961 -22.347 1.00 91.44 101 GLU A CA 1
ATOM 808 C C . GLU A 1 101 ? 11.214 13.639 -21.012 1.00 91.44 101 GLU A C 1
ATOM 810 O O . GLU A 1 101 ? 12.035 14.412 -20.527 1.00 91.44 101 GLU A O 1
ATOM 815 N N . TYR A 1 102 ? 10.918 12.472 -20.431 1.00 93.44 102 TYR A N 1
ATOM 816 C CA . TYR A 1 102 ? 11.395 12.076 -19.104 1.00 93.44 102 TYR A CA 1
ATOM 817 C C . TYR A 1 102 ? 12.568 11.096 -19.146 1.00 93.44 102 TYR A C 1
ATOM 819 O O . TYR A 1 102 ? 13.370 11.052 -18.211 1.00 93.44 102 TYR A O 1
ATOM 827 N N . LEU A 1 103 ? 12.657 10.276 -20.193 1.00 93.56 103 LEU A N 1
ATOM 828 C CA . LEU A 1 103 ? 13.583 9.150 -20.292 1.00 93.56 103 LEU A CA 1
ATOM 829 C C . LEU A 1 103 ? 14.367 9.217 -21.601 1.00 93.56 103 LEU A C 1
ATOM 831 O O . LEU A 1 103 ? 13.792 9.427 -22.666 1.00 93.56 103 LEU A O 1
ATOM 835 N N . SER A 1 104 ? 15.675 8.957 -21.544 1.00 92.25 104 SER A N 1
ATOM 836 C CA . SER A 1 104 ? 16.457 8.761 -22.767 1.00 92.25 104 SER A CA 1
ATOM 837 C C . SER A 1 104 ? 15.909 7.562 -23.568 1.00 92.25 104 SER A C 1
ATOM 839 O O . SER A 1 104 ? 15.339 6.640 -22.973 1.00 92.25 104 SER A O 1
ATOM 841 N N . PRO A 1 105 ? 16.107 7.502 -24.900 1.00 91.44 105 PRO A N 1
ATOM 842 C CA . PRO A 1 105 ? 15.638 6.373 -25.709 1.00 91.44 105 PRO A CA 1
ATOM 843 C C . PRO A 1 105 ? 16.132 5.007 -25.211 1.00 91.44 105 PRO A C 1
ATOM 845 O O . PRO A 1 105 ? 15.384 4.026 -25.250 1.00 91.44 105 PRO A O 1
ATOM 848 N N . LYS A 1 106 ? 17.370 4.953 -24.694 1.00 91.38 106 LYS A N 1
ATOM 849 C CA . LYS A 1 106 ? 17.938 3.753 -24.070 1.00 91.38 106 LYS A CA 1
ATOM 850 C C . LYS A 1 106 ? 17.138 3.372 -22.820 1.00 91.38 106 LYS A C 1
ATOM 852 O O . LYS A 1 106 ? 16.569 2.284 -22.783 1.00 91.38 106 LYS A O 1
ATOM 857 N N . THR A 1 107 ? 17.027 4.282 -21.848 1.00 94.06 107 THR A N 1
ATOM 858 C CA . THR A 1 107 ? 16.312 4.046 -20.582 1.00 94.06 107 THR A CA 1
ATOM 859 C C . THR A 1 107 ? 14.849 3.657 -20.823 1.00 94.06 107 THR A C 1
ATOM 861 O O . THR A 1 107 ? 14.337 2.723 -20.210 1.00 94.06 107 THR A O 1
ATOM 864 N N . TYR A 1 108 ? 14.171 4.341 -21.750 1.00 93.19 108 TYR A N 1
ATOM 865 C CA . TYR A 1 108 ? 12.797 4.033 -22.147 1.00 93.19 108 TYR A CA 1
ATOM 866 C C . TYR A 1 108 ? 12.655 2.595 -22.661 1.00 93.19 108 TYR A C 1
ATOM 868 O O . TYR A 1 108 ? 11.756 1.875 -22.226 1.00 93.19 108 TYR A O 1
ATOM 876 N N . SER A 1 109 ? 13.553 2.168 -23.554 1.00 92.25 109 SER A N 1
ATOM 877 C CA . SER A 1 109 ? 13.515 0.822 -24.137 1.00 92.25 109 SER A CA 1
ATOM 878 C C . SER A 1 109 ? 13.708 -0.260 -23.074 1.00 92.25 109 SER A C 1
ATOM 880 O O . SER A 1 109 ? 13.036 -1.291 -23.107 1.00 92.25 109 SER A O 1
ATOM 882 N N . GLU A 1 110 ? 14.567 -0.022 -22.083 1.00 94.00 110 GLU A N 1
ATOM 883 C CA . GLU A 1 110 ? 14.736 -0.946 -20.960 1.00 94.00 110 GLU A CA 1
ATOM 884 C C . GLU A 1 110 ? 13.479 -1.033 -20.085 1.00 94.00 110 GLU A C 1
ATOM 886 O O . GLU A 1 110 ? 13.018 -2.139 -19.791 1.00 94.00 110 GLU A O 1
ATOM 891 N N . PHE A 1 111 ? 12.876 0.106 -19.718 1.00 94.75 111 PHE A N 1
ATOM 892 C CA . PHE A 1 111 ? 11.615 0.119 -18.968 1.00 94.75 111 PHE A CA 1
ATOM 893 C C . PHE A 1 111 ? 10.491 -0.585 -19.720 1.00 94.75 111 PHE A C 1
ATOM 895 O O . PHE A 1 111 ? 9.741 -1.343 -19.110 1.00 94.75 111 PHE A O 1
ATOM 902 N N . LEU A 1 112 ? 10.371 -0.359 -21.028 1.00 93.50 112 LEU A N 1
ATOM 903 C CA . LEU A 1 112 ? 9.341 -1.000 -21.837 1.00 93.50 112 LEU A CA 1
ATOM 904 C C . LEU A 1 112 ? 9.576 -2.510 -21.956 1.00 93.50 112 LEU A C 1
ATOM 906 O O . LEU A 1 112 ? 8.634 -3.283 -21.825 1.00 93.50 112 LEU A O 1
ATOM 910 N N . SER A 1 113 ? 10.824 -2.946 -22.120 1.00 93.69 113 SER A N 1
ATOM 911 C CA . SER A 1 113 ? 11.162 -4.375 -22.140 1.00 93.69 113 SER A CA 1
ATOM 912 C C . SER A 1 113 ? 10.817 -5.051 -20.809 1.00 93.69 113 SER A C 1
ATOM 914 O O . SER A 1 113 ? 10.207 -6.118 -20.780 1.00 93.69 113 SER A O 1
ATOM 916 N N . LEU A 1 114 ? 11.139 -4.394 -19.689 1.00 95.38 114 LEU A N 1
ATOM 917 C CA . LEU A 1 114 ? 10.776 -4.862 -18.352 1.00 95.38 114 LEU A CA 1
ATOM 918 C C . LEU A 1 114 ? 9.264 -4.872 -18.140 1.00 95.38 114 LEU A C 1
ATOM 920 O O . LEU A 1 114 ? 8.744 -5.831 -17.581 1.00 95.38 114 LEU A O 1
ATOM 924 N N . LYS A 1 115 ? 8.558 -3.837 -18.601 1.00 93.31 115 LYS A N 1
ATOM 925 C CA . LYS A 1 115 ? 7.098 -3.770 -18.563 1.00 93.31 115 LYS A CA 1
ATOM 926 C C . LYS A 1 115 ? 6.479 -4.982 -19.255 1.00 93.31 115 LYS A C 1
ATOM 928 O O . LYS A 1 115 ? 5.740 -5.712 -18.606 1.00 93.31 115 LYS A O 1
ATOM 933 N N . LEU A 1 116 ? 6.824 -5.208 -20.523 1.00 92.44 116 LEU A N 1
ATOM 934 C CA . LEU A 1 116 ? 6.277 -6.302 -21.332 1.00 92.44 116 LEU A CA 1
ATOM 935 C C . LEU A 1 116 ? 6.578 -7.663 -20.704 1.00 92.44 116 LEU A C 1
ATOM 937 O O . LEU A 1 116 ? 5.686 -8.486 -20.548 1.00 92.44 116 LEU A O 1
ATOM 941 N N . TYR A 1 117 ? 7.816 -7.868 -20.247 1.00 93.31 117 TYR A N 1
ATOM 942 C CA . TYR A 1 117 ? 8.175 -9.082 -19.519 1.00 93.31 117 TYR A CA 1
ATOM 943 C C . TYR A 1 117 ? 7.274 -9.299 -18.294 1.00 93.31 117 TYR A C 1
ATOM 945 O O . TYR A 1 117 ? 6.784 -10.396 -18.049 1.00 93.31 117 TYR A O 1
ATOM 953 N N . LEU A 1 118 ? 7.057 -8.248 -17.503 1.00 92.38 118 LEU A N 1
ATOM 954 C CA . LEU A 1 118 ? 6.329 -8.306 -16.240 1.00 92.38 118 LEU A CA 1
ATOM 955 C C . LEU A 1 118 ? 4.802 -8.384 -16.394 1.00 92.38 118 LEU A C 1
ATOM 957 O O . LEU A 1 118 ? 4.135 -8.710 -15.405 1.00 92.38 118 LEU A O 1
ATOM 961 N N . GLU A 1 119 ? 4.249 -8.073 -17.567 1.00 89.88 119 GLU A N 1
ATOM 962 C CA . GLU A 1 119 ? 2.821 -8.237 -17.876 1.00 89.88 119 GLU A CA 1
ATOM 963 C C . GLU A 1 119 ? 2.435 -9.722 -17.884 1.00 89.88 119 GLU A C 1
ATOM 965 O O . GLU A 1 119 ? 1.472 -10.096 -17.212 1.00 89.88 119 GLU A O 1
ATOM 970 N N . ASP A 1 120 ? 3.261 -10.569 -18.501 1.00 87.00 120 ASP A N 1
ATOM 971 C CA . ASP A 1 120 ? 3.013 -12.013 -18.625 1.00 87.00 120 ASP A CA 1
ATOM 972 C C . ASP A 1 120 ? 3.702 -12.860 -17.539 1.00 87.00 120 ASP A C 1
ATOM 974 O O . ASP A 1 120 ? 3.456 -14.062 -17.406 1.00 87.00 120 ASP A O 1
ATOM 978 N N . ALA A 1 121 ? 4.584 -12.258 -16.7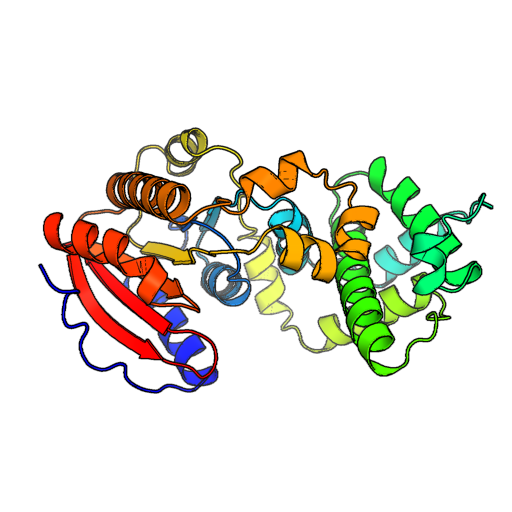39 1.00 88.00 121 ALA A N 1
ATOM 979 C CA . ALA A 1 121 ? 5.358 -13.000 -15.753 1.00 88.00 121 ALA A CA 1
ATOM 980 C C . ALA A 1 121 ? 4.513 -13.457 -14.539 1.00 88.00 121 ALA A C 1
ATOM 982 O O . ALA A 1 121 ? 3.626 -12.731 -14.070 1.00 88.00 121 ALA A O 1
ATOM 983 N N . PRO A 1 122 ? 4.836 -14.620 -13.934 1.00 88.06 122 PRO A N 1
ATOM 984 C CA . PRO A 1 122 ? 4.147 -15.101 -12.738 1.00 88.06 122 PRO A CA 1
ATOM 985 C C . PRO A 1 122 ? 4.271 -14.102 -11.582 1.00 88.06 122 PRO A C 1
ATOM 987 O O . PRO A 1 122 ? 5.283 -13.415 -11.436 1.00 88.06 122 PRO A O 1
ATOM 990 N N . LYS A 1 123 ? 3.267 -14.046 -10.700 1.00 83.94 123 LYS A N 1
ATOM 991 C CA . LYS A 1 123 ? 3.263 -13.169 -9.511 1.00 83.94 123 LYS A CA 1
ATOM 992 C C . LYS A 1 123 ? 4.140 -13.720 -8.374 1.00 83.94 123 LYS A C 1
ATOM 994 O O . LYS A 1 123 ? 3.706 -13.791 -7.229 1.00 83.94 123 LYS A O 1
ATOM 999 N N . ASP A 1 124 ? 5.359 -14.139 -8.703 1.00 90.31 124 ASP A N 1
ATOM 1000 C CA . ASP A 1 124 ? 6.359 -14.566 -7.728 1.00 90.31 124 ASP A CA 1
ATOM 1001 C C . ASP A 1 124 ? 7.026 -13.368 -7.032 1.00 90.31 124 ASP A C 1
ATOM 1003 O O . ASP A 1 124 ? 6.968 -12.226 -7.500 1.00 90.31 124 ASP A O 1
ATOM 1007 N N . VAL A 1 125 ? 7.678 -13.644 -5.901 1.00 88.69 125 VAL A N 1
ATOM 1008 C CA . VAL A 1 125 ? 8.330 -12.635 -5.055 1.00 88.69 125 VAL A CA 1
ATOM 1009 C C . VAL A 1 125 ? 9.341 -11.792 -5.841 1.00 88.69 125 VAL A C 1
ATOM 1011 O O . VAL A 1 125 ? 9.401 -10.579 -5.655 1.00 88.69 125 VAL A O 1
ATOM 1014 N N . ILE A 1 126 ? 10.110 -12.395 -6.753 1.00 93.31 126 ILE A N 1
ATOM 1015 C CA . ILE A 1 126 ? 11.137 -11.679 -7.519 1.00 93.31 126 ILE A CA 1
ATOM 1016 C C . ILE A 1 126 ? 10.479 -10.671 -8.465 1.00 93.31 126 ILE A C 1
ATOM 1018 O O . ILE A 1 126 ? 10.870 -9.506 -8.488 1.00 93.31 126 ILE A O 1
ATOM 1022 N N . ASN A 1 127 ? 9.457 -11.084 -9.216 1.00 93.44 127 ASN A N 1
ATOM 1023 C CA . ASN A 1 127 ? 8.755 -10.188 -10.135 1.00 93.44 127 ASN A CA 1
ATOM 1024 C C . ASN A 1 127 ? 8.009 -9.073 -9.402 1.00 93.44 127 ASN A C 1
ATOM 1026 O O . ASN A 1 127 ? 7.986 -7.944 -9.890 1.00 93.44 127 ASN A O 1
ATOM 1030 N N . LEU A 1 128 ? 7.428 -9.361 -8.232 1.00 89.50 128 LEU A N 1
ATOM 1031 C CA . LEU A 1 128 ? 6.808 -8.336 -7.390 1.00 89.50 128 LEU A CA 1
ATOM 1032 C C . LEU A 1 128 ? 7.837 -7.293 -6.938 1.00 89.50 128 LEU A C 1
ATOM 1034 O O . LEU A 1 128 ? 7.555 -6.098 -6.996 1.00 89.50 128 LEU A O 1
ATOM 1038 N N . TRP A 1 129 ? 9.047 -7.718 -6.568 1.00 91.75 129 TRP A N 1
ATOM 1039 C CA . TRP A 1 129 ? 10.136 -6.800 -6.229 1.00 91.75 129 TRP A CA 1
ATOM 1040 C 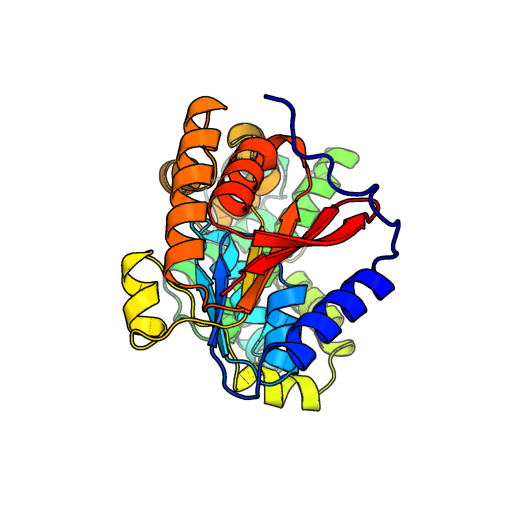C . TRP A 1 129 ? 10.602 -5.951 -7.398 1.00 91.75 129 TRP A C 1
ATOM 1042 O O . TRP A 1 129 ? 10.748 -4.741 -7.240 1.00 91.75 129 TRP A O 1
ATOM 1052 N N . ILE A 1 130 ? 10.800 -6.555 -8.572 1.00 94.25 130 ILE A N 1
ATOM 1053 C CA . ILE A 1 130 ? 11.168 -5.801 -9.773 1.00 94.25 130 ILE A CA 1
ATOM 1054 C C . ILE A 1 130 ? 10.079 -4.763 -10.073 1.00 94.25 130 ILE A C 1
ATOM 1056 O O . ILE A 1 130 ? 10.403 -3.588 -10.218 1.00 94.25 130 ILE A O 1
ATOM 1060 N N . LYS A 1 131 ? 8.793 -5.154 -10.083 1.00 92.31 131 LYS A N 1
ATOM 1061 C CA . LYS A 1 131 ? 7.664 -4.222 -10.269 1.00 92.31 131 LYS A CA 1
ATOM 1062 C C . LYS A 1 131 ? 7.726 -3.072 -9.265 1.00 92.31 131 LYS A C 1
ATOM 1064 O O . LYS A 1 131 ? 7.749 -1.915 -9.669 1.00 92.31 131 LYS A O 1
ATOM 1069 N N . SER A 1 132 ? 7.810 -3.392 -7.977 1.00 90.75 132 SER A N 1
ATOM 1070 C CA . SER A 1 132 ? 7.861 -2.410 -6.894 1.00 90.75 132 SER A CA 1
ATOM 1071 C C . SER A 1 132 ? 9.007 -1.410 -7.076 1.00 90.75 132 SER A C 1
ATOM 1073 O O . SER A 1 132 ? 8.769 -0.205 -7.041 1.00 90.75 132 SER A O 1
ATOM 1075 N N . ILE A 1 133 ? 10.232 -1.889 -7.318 1.00 93.38 133 ILE A N 1
ATOM 1076 C CA . ILE A 1 133 ? 11.418 -1.034 -7.471 1.00 93.38 133 ILE A CA 1
ATOM 1077 C C . ILE A 1 133 ? 11.327 -0.169 -8.727 1.00 93.38 133 ILE A C 1
ATOM 1079 O O . ILE A 1 133 ? 11.647 1.014 -8.669 1.00 93.38 133 ILE A O 1
ATOM 1083 N N . LEU A 1 134 ? 10.867 -0.714 -9.856 1.00 94.62 134 LEU A N 1
ATOM 1084 C CA . LEU A 1 134 ? 10.686 0.081 -11.074 1.00 94.62 134 LEU A CA 1
ATOM 1085 C C . LEU A 1 134 ? 9.707 1.236 -10.851 1.00 94.62 134 LEU A C 1
ATOM 1087 O O . LEU A 1 134 ? 9.943 2.341 -11.335 1.00 94.62 134 LEU A O 1
ATOM 1091 N N . GLY A 1 135 ? 8.652 1.002 -10.067 1.00 91.94 135 GLY A N 1
ATOM 1092 C CA . GLY A 1 135 ? 7.756 2.062 -9.624 1.00 91.94 135 GLY A CA 1
ATOM 1093 C C . GLY A 1 135 ? 8.501 3.162 -8.860 1.00 91.94 135 GLY A C 1
ATOM 1094 O O . GLY A 1 135 ? 8.390 4.330 -9.227 1.00 91.94 135 GLY A O 1
ATOM 1095 N N . GLU A 1 136 ? 9.280 2.807 -7.836 1.00 90.62 136 GLU A N 1
ATOM 1096 C CA . GLU A 1 136 ? 10.083 3.762 -7.047 1.00 90.62 136 GLU A CA 1
ATOM 1097 C C . GLU A 1 136 ? 11.067 4.563 -7.919 1.00 90.62 136 GLU A C 1
ATOM 1099 O O . GLU A 1 136 ? 11.150 5.789 -7.815 1.00 90.62 136 GLU A O 1
ATOM 1104 N N . ILE A 1 137 ? 11.769 3.893 -8.840 1.00 94.00 137 ILE A N 1
ATOM 1105 C CA . ILE A 1 137 ? 12.699 4.547 -9.770 1.00 94.00 137 ILE A CA 1
ATOM 1106 C C . ILE A 1 137 ? 11.958 5.586 -10.622 1.00 94.00 137 ILE A C 1
ATOM 1108 O O . ILE A 1 137 ? 12.424 6.719 -10.742 1.00 94.00 137 ILE A O 1
ATOM 1112 N N . LEU A 1 138 ? 10.792 5.247 -11.181 1.00 93.25 138 LEU A N 1
ATOM 1113 C CA . LEU A 1 138 ? 10.008 6.183 -11.994 1.00 93.25 138 LEU A CA 1
ATOM 1114 C C . LEU A 1 138 ? 9.438 7.354 -11.183 1.00 93.25 138 LEU A C 1
ATOM 1116 O O . LEU A 1 138 ? 9.299 8.453 -11.722 1.00 93.25 138 LEU A O 1
ATOM 1120 N N . GLU A 1 139 ? 9.151 7.163 -9.892 1.00 89.75 139 GLU A N 1
ATOM 1121 C CA . GLU A 1 139 ? 8.815 8.285 -9.007 1.00 89.75 139 GLU A CA 1
ATOM 1122 C C . GLU A 1 139 ? 9.969 9.285 -8.916 1.00 89.75 139 GLU A C 1
ATOM 1124 O O . GLU A 1 139 ? 9.776 10.497 -9.032 1.00 89.75 139 GLU A O 1
ATOM 1129 N N . ASN A 1 140 ? 11.184 8.767 -8.743 1.00 90.25 140 ASN A N 1
ATOM 1130 C CA . ASN A 1 140 ? 12.385 9.583 -8.638 1.00 90.25 140 ASN A CA 1
ATOM 1131 C C . ASN A 1 140 ? 12.719 10.272 -9.966 1.00 90.25 140 ASN A C 1
ATOM 1133 O O . ASN A 1 140 ? 13.125 11.432 -9.953 1.00 90.25 140 ASN A O 1
ATOM 1137 N N . VAL A 1 141 ? 12.470 9.626 -11.111 1.00 92.44 141 VAL A N 1
ATOM 1138 C CA . VAL A 1 141 ? 12.571 10.267 -12.435 1.00 92.44 141 VAL A CA 1
ATOM 1139 C C . VAL A 1 141 ? 11.647 11.484 -12.524 1.00 92.44 141 VAL A C 1
ATOM 1141 O O . VAL A 1 141 ? 12.105 12.563 -12.897 1.00 92.44 141 VAL A O 1
ATOM 1144 N N . MET A 1 142 ? 10.376 11.358 -12.123 1.00 89.06 142 MET A N 1
ATOM 1145 C CA . MET A 1 142 ? 9.422 12.479 -12.140 1.00 89.06 142 MET A CA 1
ATOM 1146 C C . MET A 1 142 ? 9.873 13.643 -11.248 1.00 89.06 142 MET A C 1
ATOM 1148 O O . MET A 1 142 ? 9.819 14.811 -11.655 1.00 89.06 142 MET A O 1
ATOM 1152 N N . LYS A 1 143 ? 10.347 13.335 -10.033 1.00 87.19 143 LYS A N 1
ATOM 1153 C CA . LYS A 1 143 ? 10.886 14.336 -9.098 1.00 87.19 143 LYS A CA 1
ATOM 1154 C C . LYS A 1 143 ? 12.111 15.040 -9.689 1.00 87.19 143 LYS A C 1
ATOM 1156 O O . LYS A 1 143 ? 12.166 16.267 -9.700 1.00 87.19 143 LYS A O 1
ATOM 1161 N N . ASN A 1 144 ? 13.048 14.281 -10.254 1.00 86.50 144 ASN A N 1
ATOM 1162 C CA . ASN A 1 144 ? 14.269 14.816 -10.855 1.00 86.50 144 ASN A CA 1
ATOM 1163 C C . ASN A 1 144 ? 13.990 15.674 -12.090 1.00 86.50 144 ASN A C 1
ATOM 1165 O O . ASN A 1 144 ? 14.561 16.756 -12.215 1.00 86.50 144 ASN A O 1
ATOM 1169 N N . TYR A 1 145 ? 13.087 15.241 -12.972 1.00 87.12 145 TYR A N 1
ATOM 1170 C CA . TYR A 1 145 ? 12.701 16.015 -14.152 1.00 87.12 145 TYR A CA 1
ATOM 1171 C C . TYR A 1 145 ? 12.054 17.349 -13.768 1.00 87.12 145 TYR A C 1
ATOM 1173 O O . TYR A 1 145 ? 12.303 18.374 -14.398 1.00 87.12 145 TYR A O 1
ATOM 1181 N N . SER A 1 146 ? 11.275 17.372 -12.682 1.00 83.75 146 SER A N 1
ATOM 1182 C CA . SER A 1 146 ? 10.668 18.607 -12.175 1.00 83.75 146 SER A CA 1
ATOM 1183 C C . SER A 1 146 ? 11.709 19.673 -11.809 1.00 83.75 146 SER A C 1
ATOM 1185 O O . SER A 1 146 ? 11.412 20.859 -11.939 1.00 83.75 146 SER A O 1
ATOM 1187 N N . ILE A 1 147 ? 12.919 19.250 -11.426 1.00 87.06 147 ILE A N 1
ATOM 1188 C CA . ILE A 1 147 ? 14.046 20.110 -11.041 1.00 87.06 147 ILE A CA 1
ATOM 1189 C C . ILE A 1 147 ? 14.951 20.410 -12.243 1.00 87.06 147 ILE A C 1
ATOM 1191 O O . ILE A 1 147 ? 15.239 21.569 -12.520 1.00 87.06 147 ILE A O 1
ATOM 1195 N N . LYS A 1 148 ? 15.414 19.367 -12.941 1.00 87.38 148 LYS A N 1
ATOM 1196 C CA . LYS A 1 148 ? 16.478 19.463 -13.954 1.00 87.38 148 LYS A CA 1
ATOM 1197 C C . LYS A 1 148 ? 15.969 19.723 -15.369 1.00 87.38 148 LYS A C 1
ATOM 1199 O O . LYS A 1 148 ? 16.725 20.237 -16.176 1.00 87.38 148 LYS A O 1
ATOM 1204 N N . LYS A 1 149 ? 14.707 19.383 -15.663 1.00 89.19 149 LYS A N 1
ATOM 1205 C CA . LYS A 1 149 ? 14.087 19.512 -16.998 1.00 89.19 149 LYS A CA 1
ATOM 1206 C C . LYS A 1 149 ? 14.847 18.786 -18.116 1.00 89.19 149 LYS A C 1
ATOM 1208 O O . LYS A 1 149 ? 14.785 19.190 -19.270 1.00 89.19 149 LYS A O 1
ATOM 1213 N N . GLU A 1 150 ? 15.525 17.694 -17.773 1.00 89.88 150 GLU A N 1
ATOM 1214 C CA . GLU A 1 150 ? 16.292 16.870 -18.707 1.00 89.88 150 GLU A CA 1
ATOM 1215 C C . GLU A 1 150 ? 15.892 15.393 -18.592 1.00 89.88 150 GLU A C 1
ATOM 1217 O O . GLU A 1 150 ? 15.616 14.919 -17.479 1.00 89.88 150 GLU A O 1
ATOM 1222 N N . PRO A 1 151 ? 15.881 14.647 -19.713 1.00 90.88 151 PRO A N 1
ATOM 1223 C CA . PRO A 1 151 ? 15.549 13.232 -19.704 1.00 90.88 151 PRO A CA 1
ATOM 1224 C C . PRO A 1 151 ? 16.619 12.421 -18.967 1.00 90.88 151 PRO A C 1
ATOM 1226 O O . PRO A 1 151 ? 17.822 12.573 -19.184 1.00 90.88 151 PRO A O 1
ATOM 1229 N N . CYS A 1 152 ? 16.180 11.505 -18.107 1.00 92.00 152 CYS A N 1
ATOM 1230 C CA . CYS A 1 152 ? 17.080 10.665 -17.331 1.00 92.00 152 CYS A CA 1
ATOM 1231 C C . CYS A 1 152 ? 17.707 9.562 -18.200 1.00 92.00 152 CYS A C 1
ATOM 1233 O O . CYS A 1 152 ? 17.018 8.846 -18.936 1.00 92.00 152 CYS A O 1
ATOM 1235 N N . ASN A 1 153 ? 19.024 9.389 -18.074 1.00 92.94 153 ASN A N 1
ATOM 1236 C CA . ASN A 1 153 ? 19.795 8.391 -18.809 1.00 92.94 153 ASN A CA 1
ATOM 1237 C C . ASN A 1 153 ? 20.564 7.477 -17.847 1.00 92.94 153 ASN A C 1
ATOM 1239 O O . ASN A 1 153 ? 21.543 7.917 -17.248 1.00 92.94 153 ASN A O 1
ATOM 1243 N N . PHE A 1 154 ? 20.117 6.232 -17.689 1.00 95.00 154 PHE A N 1
ATOM 1244 C CA . PHE A 1 154 ? 20.745 5.235 -16.818 1.00 95.00 154 PHE A CA 1
ATOM 1245 C C . PHE A 1 154 ? 20.371 3.812 -17.258 1.00 95.00 154 PHE A C 1
ATOM 1247 O O . PHE A 1 154 ? 19.415 3.625 -18.009 1.00 95.00 154 PHE A O 1
ATOM 1254 N N . ASP A 1 155 ? 21.129 2.817 -16.796 1.00 95.69 155 ASP A N 1
ATOM 1255 C CA . ASP A 1 155 ? 20.781 1.402 -16.958 1.00 95.69 155 ASP A CA 1
ATOM 1256 C C . ASP A 1 155 ? 19.752 1.003 -15.893 1.00 95.69 155 ASP A C 1
ATOM 1258 O O . ASP A 1 155 ? 19.986 1.112 -14.685 1.00 95.69 155 ASP A O 1
ATOM 1262 N N . VAL A 1 156 ? 18.568 0.589 -16.337 1.00 96.44 156 VAL A N 1
ATOM 1263 C CA . VAL A 1 156 ? 17.428 0.334 -15.454 1.00 96.44 156 VAL A CA 1
ATOM 1264 C C . VAL A 1 156 ? 17.674 -0.918 -14.620 1.00 96.44 156 VAL A C 1
ATOM 1266 O O . VAL A 1 156 ? 17.310 -0.959 -13.444 1.00 96.44 156 VAL A O 1
ATOM 1269 N N . LYS A 1 157 ? 18.312 -1.944 -15.192 1.00 96.31 157 LYS A N 1
ATOM 1270 C CA . LYS A 1 157 ? 18.580 -3.204 -14.485 1.00 96.31 157 LYS A CA 1
ATOM 1271 C C . LYS A 1 157 ? 19.616 -3.004 -13.383 1.00 96.31 157 LYS A C 1
ATOM 1273 O O . LYS A 1 1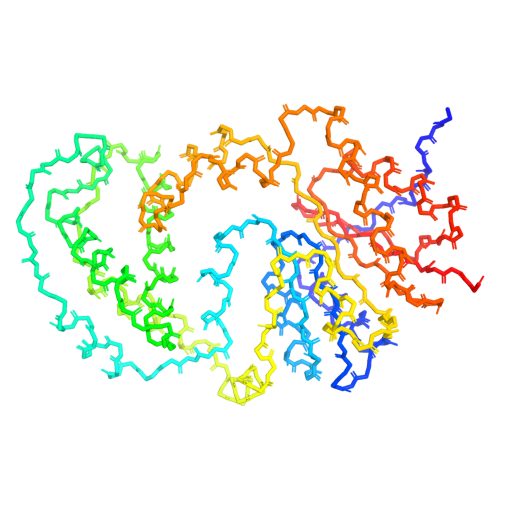57 ? 19.434 -3.524 -12.280 1.00 96.31 157 LYS A O 1
ATOM 1278 N N . GLU A 1 158 ? 20.671 -2.241 -13.655 1.00 96.06 158 GLU A N 1
ATOM 1279 C CA . GLU A 1 158 ? 21.664 -1.857 -12.651 1.00 96.06 158 GLU A CA 1
ATOM 1280 C C . GLU A 1 158 ? 21.024 -1.035 -11.530 1.00 96.06 158 GLU A C 1
ATOM 1282 O O . GLU A 1 158 ? 21.219 -1.359 -10.354 1.00 96.06 158 GLU A O 1
ATOM 1287 N N . GLN A 1 159 ? 20.176 -0.061 -11.878 1.00 96.50 159 GLN A N 1
ATOM 1288 C CA . GLN A 1 159 ? 19.474 0.755 -10.889 1.00 96.50 159 GLN A CA 1
ATOM 1289 C C . GLN A 1 159 ? 18.554 -0.087 -9.995 1.00 96.50 159 GLN A C 1
ATOM 1291 O O . GLN A 1 159 ? 18.499 0.143 -8.787 1.00 96.50 159 GLN A O 1
ATOM 1296 N N . VAL A 1 160 ? 17.866 -1.098 -10.546 1.00 96.12 160 VAL A N 1
ATOM 1297 C CA . VAL A 1 160 ? 17.042 -2.027 -9.751 1.00 96.12 160 VAL A CA 1
ATOM 1298 C C . VAL A 1 160 ? 17.896 -2.785 -8.731 1.00 96.12 160 VAL A C 1
ATOM 1300 O O . VAL A 1 160 ? 17.514 -2.909 -7.566 1.00 96.12 160 VAL A O 1
ATOM 1303 N N . ILE A 1 161 ? 19.062 -3.282 -9.151 1.00 96.31 161 ILE A N 1
ATOM 1304 C CA . ILE A 1 161 ? 19.994 -4.012 -8.281 1.00 96.31 161 ILE A CA 1
ATOM 1305 C C . ILE A 1 161 ? 20.525 -3.104 -7.167 1.00 96.31 161 ILE A C 1
ATOM 1307 O O . ILE A 1 161 ? 20.618 -3.540 -6.018 1.00 96.31 161 ILE A O 1
ATOM 1311 N N . GLU A 1 162 ? 20.894 -1.868 -7.497 1.00 94.88 162 GLU A N 1
ATOM 1312 C CA . GLU A 1 162 ? 21.379 -0.883 -6.530 1.00 94.88 162 GLU A CA 1
ATOM 1313 C C . GLU A 1 162 ? 20.300 -0.539 -5.498 1.00 94.88 162 GLU A C 1
ATOM 1315 O O . GLU A 1 162 ? 20.542 -0.647 -4.294 1.00 94.88 162 GLU A O 1
ATOM 1320 N N . TYR A 1 163 ? 19.084 -0.230 -5.958 1.00 93.38 163 TYR A N 1
ATOM 1321 C CA . TYR A 1 163 ? 17.958 0.093 -5.082 1.00 93.38 163 TYR A CA 1
ATOM 1322 C C . TYR A 1 163 ? 17.651 -1.064 -4.125 1.00 93.38 163 TYR A C 1
ATOM 1324 O O . TYR A 1 163 ? 17.494 -0.858 -2.921 1.00 93.38 163 TYR A O 1
ATOM 1332 N N . TYR A 1 164 ? 17.636 -2.299 -4.639 1.00 92.44 164 TYR A N 1
ATOM 1333 C CA . TYR A 1 164 ? 17.402 -3.484 -3.818 1.00 92.44 164 TYR A CA 1
ATOM 1334 C C . TYR A 1 164 ? 18.466 -3.663 -2.731 1.00 92.44 164 TYR A C 1
ATOM 1336 O O . TYR A 1 164 ? 18.128 -3.941 -1.582 1.00 92.44 164 TYR A O 1
ATOM 1344 N N . LYS A 1 165 ? 19.753 -3.485 -3.064 1.00 91.31 165 LYS A N 1
ATOM 1345 C CA . LYS A 1 165 ? 20.846 -3.588 -2.084 1.00 91.31 165 LYS A CA 1
ATOM 1346 C C . LYS A 1 165 ? 20.693 -2.565 -0.962 1.00 91.31 165 LYS A C 1
ATOM 1348 O O . LYS A 1 165 ? 20.832 -2.940 0.197 1.00 91.31 165 LYS A O 1
ATOM 1353 N N . ASN A 1 166 ? 20.380 -1.316 -1.302 1.00 89.75 166 ASN A N 1
ATOM 1354 C CA . ASN A 1 166 ? 20.222 -0.239 -0.323 1.00 89.75 166 ASN A CA 1
ATOM 1355 C C . ASN A 1 166 ? 19.064 -0.513 0.647 1.00 89.75 166 ASN A C 1
ATOM 1357 O O . ASN A 1 166 ? 19.189 -0.270 1.846 1.00 89.75 166 ASN A O 1
ATOM 1361 N N . ILE A 1 167 ? 17.956 -1.072 0.149 1.00 84.38 167 ILE A N 1
ATOM 1362 C CA . ILE A 1 167 ? 16.846 -1.501 1.006 1.00 84.38 167 ILE A CA 1
ATOM 1363 C C . ILE A 1 167 ? 17.280 -2.682 1.883 1.00 84.38 167 ILE A C 1
ATOM 1365 O O . ILE A 1 167 ? 17.121 -2.641 3.101 1.00 84.38 167 ILE A O 1
ATOM 1369 N N . TYR A 1 168 ? 17.850 -3.728 1.278 1.00 80.56 168 TYR A N 1
ATOM 1370 C CA . TYR A 1 168 ? 18.161 -4.984 1.963 1.00 80.56 168 TYR A CA 1
ATOM 1371 C C . TYR A 1 168 ? 19.200 -4.829 3.083 1.00 80.56 168 TYR A C 1
ATOM 1373 O O . TYR A 1 168 ? 19.113 -5.518 4.096 1.00 80.56 168 TYR A O 1
ATOM 1381 N N . GLN A 1 169 ? 20.160 -3.910 2.937 1.00 79.62 169 GLN A N 1
ATOM 1382 C CA . GLN A 1 169 ? 21.214 -3.661 3.932 1.00 79.62 169 GLN A CA 1
ATOM 1383 C C . GLN A 1 169 ? 20.685 -3.289 5.323 1.00 79.62 169 GLN A C 1
ATOM 1385 O O . GLN A 1 169 ? 21.374 -3.518 6.312 1.00 79.62 169 GLN A O 1
ATOM 1390 N N . ASN A 1 170 ? 19.475 -2.738 5.403 1.00 73.81 170 ASN A N 1
ATOM 1391 C CA . ASN A 1 170 ? 18.933 -2.165 6.633 1.00 73.81 170 ASN A CA 1
ATOM 1392 C C . ASN A 1 170 ? 17.889 -3.054 7.315 1.00 73.81 170 ASN A C 1
ATOM 1394 O O . ASN A 1 170 ? 17.253 -2.631 8.280 1.00 73.81 170 ASN A O 1
ATOM 1398 N N . ILE A 1 171 ? 17.681 -4.277 6.822 1.00 74.50 171 ILE A N 1
ATOM 1399 C CA . ILE A 1 171 ? 16.586 -5.118 7.294 1.00 74.50 171 ILE A CA 1
ATOM 1400 C C . ILE A 1 171 ? 17.085 -6.194 8.250 1.00 74.50 171 ILE A C 1
ATOM 1402 O O . ILE A 1 171 ? 17.998 -6.958 7.949 1.00 74.50 171 ILE A O 1
ATOM 1406 N N . ASN A 1 172 ? 16.417 -6.293 9.399 1.00 80.56 172 ASN A N 1
ATOM 1407 C CA . ASN A 1 172 ? 16.650 -7.350 10.370 1.00 80.56 172 ASN A CA 1
ATOM 1408 C C . ASN A 1 172 ? 16.153 -8.714 9.823 1.00 80.56 172 ASN A C 1
ATOM 1410 O O . ASN A 1 172 ? 14.951 -8.857 9.575 1.00 80.56 172 ASN A O 1
ATOM 1414 N N . PRO A 1 173 ? 17.024 -9.736 9.690 1.00 77.88 173 PRO A N 1
ATOM 1415 C CA . PRO A 1 173 ? 16.643 -11.054 9.172 1.00 77.88 173 PRO A CA 1
ATOM 1416 C C . PRO A 1 173 ? 15.557 -11.771 9.983 1.00 77.88 17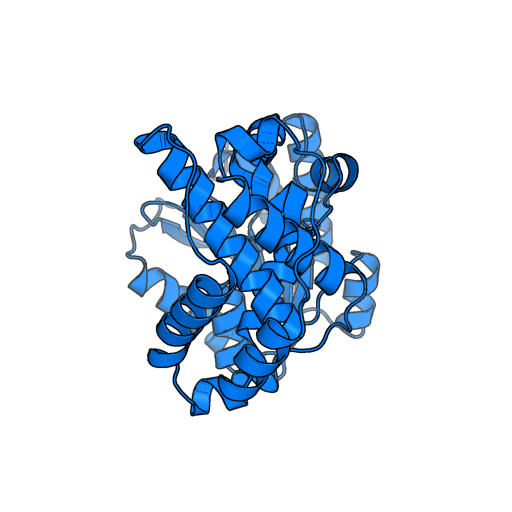3 PRO A C 1
ATOM 1418 O O . PRO A 1 173 ? 14.732 -12.474 9.410 1.00 77.88 173 PRO A O 1
ATOM 1421 N N . ILE A 1 174 ? 15.517 -11.578 11.305 1.00 79.44 174 ILE A N 1
ATOM 1422 C CA . ILE A 1 174 ? 14.478 -12.165 12.167 1.00 79.44 174 ILE A CA 1
ATOM 1423 C C . ILE A 1 174 ? 13.126 -11.530 11.844 1.00 79.44 174 ILE A C 1
ATOM 1425 O O . ILE A 1 174 ? 12.129 -12.229 11.677 1.00 79.44 174 ILE A O 1
ATOM 1429 N N . ARG A 1 175 ? 13.107 -10.204 11.661 1.00 80.06 175 ARG A N 1
ATOM 1430 C CA . ARG A 1 175 ? 11.897 -9.471 11.274 1.00 80.06 175 ARG A CA 1
ATOM 1431 C C . ARG A 1 175 ? 11.365 -9.962 9.924 1.00 80.06 175 ARG A C 1
ATOM 1433 O O . ARG A 1 175 ? 10.160 -10.091 9.769 1.00 80.06 175 ARG A O 1
ATOM 1440 N N . LEU A 1 176 ? 12.239 -10.322 8.979 1.00 77.31 176 LEU A N 1
ATOM 1441 C CA . LEU A 1 176 ? 11.827 -10.912 7.696 1.00 77.31 176 LEU A CA 1
ATOM 1442 C C . LEU A 1 176 ? 11.110 -12.255 7.834 1.00 77.31 176 LEU A C 1
ATOM 1444 O O . LEU A 1 176 ? 10.130 -12.481 7.127 1.00 77.31 176 LEU A O 1
ATOM 1448 N N . LEU A 1 177 ? 11.582 -13.134 8.722 1.00 80.50 177 LEU A N 1
ATOM 1449 C CA . LEU A 1 177 ? 10.947 -14.437 8.957 1.00 80.50 177 LEU A CA 1
ATOM 1450 C C . LEU A 1 177 ? 9.522 -14.271 9.496 1.00 80.50 177 LEU A C 1
ATOM 1452 O O . LEU A 1 177 ? 8.606 -14.962 9.046 1.00 80.50 177 LEU A O 1
ATOM 1456 N N . ILE A 1 178 ? 9.336 -13.311 10.405 1.00 84.50 178 ILE A N 1
ATOM 1457 C CA . ILE A 1 178 ? 8.022 -12.952 10.940 1.00 84.50 178 ILE A CA 1
ATOM 1458 C C . ILE A 1 178 ? 7.139 -12.409 9.812 1.00 84.50 178 ILE A C 1
ATOM 1460 O O . ILE A 1 178 ? 6.090 -12.973 9.518 1.00 84.50 178 ILE A O 1
ATOM 1464 N N . LEU A 1 179 ? 7.594 -11.373 9.103 1.00 84.50 179 LEU A N 1
ATOM 1465 C CA . LEU A 1 179 ? 6.815 -10.718 8.046 1.00 84.50 179 LEU A CA 1
ATOM 1466 C C . LEU A 1 179 ? 6.369 -11.677 6.938 1.00 84.50 179 LEU A C 1
ATOM 1468 O O . LEU A 1 179 ? 5.255 -11.541 6.435 1.00 84.50 179 LEU A O 1
ATOM 1472 N N . HIS A 1 180 ? 7.199 -12.663 6.587 1.00 82.69 180 HIS A N 1
ATOM 1473 C CA . HIS A 1 180 ? 6.846 -13.667 5.586 1.00 82.69 180 HIS A CA 1
ATOM 1474 C C . HIS A 1 180 ? 5.626 -14.508 5.992 1.00 82.69 180 HIS A C 1
ATOM 1476 O O . HIS A 1 180 ? 4.842 -14.911 5.134 1.00 82.69 180 HIS A O 1
ATOM 1482 N N . SER A 1 181 ? 5.441 -14.732 7.294 1.00 85.81 181 SER A N 1
ATOM 1483 C CA . SER A 1 181 ? 4.308 -15.485 7.846 1.00 85.81 181 SER A CA 1
ATOM 1484 C C . SER A 1 181 ? 3.035 -14.635 7.961 1.00 85.81 181 SER A C 1
ATOM 1486 O O . SER A 1 181 ? 1.935 -15.178 8.013 1.00 85.81 181 SER A O 1
ATOM 1488 N N . PHE A 1 182 ? 3.173 -13.305 7.946 1.00 87.50 182 PHE A N 1
ATOM 1489 C CA . PHE A 1 182 ? 2.090 -12.331 8.124 1.00 87.50 182 PHE A CA 1
ATOM 1490 C C . PHE A 1 182 ? 1.912 -11.414 6.905 1.00 87.50 182 PHE A C 1
ATOM 1492 O O . PHE A 1 182 ? 1.565 -10.239 7.037 1.00 87.50 182 PHE A O 1
ATOM 1499 N N . ILE A 1 183 ? 2.135 -11.948 5.699 1.00 86.25 183 ILE A N 1
ATOM 1500 C CA . ILE A 1 183 ? 1.905 -11.211 4.450 1.00 86.25 183 ILE A CA 1
ATOM 1501 C C . ILE A 1 183 ? 0.443 -10.723 4.409 1.00 86.25 183 ILE A C 1
ATOM 1503 O O . ILE A 1 183 ? -0.471 -11.535 4.586 1.00 86.25 183 ILE A O 1
ATOM 1507 N N . PRO A 1 184 ? 0.192 -9.427 4.134 1.00 87.88 184 PRO A N 1
ATOM 1508 C CA . PRO A 1 184 ? -1.162 -8.905 4.078 1.00 87.88 184 PRO A CA 1
ATOM 1509 C C . PRO A 1 184 ? -2.025 -9.594 3.023 1.00 87.88 184 PRO A C 1
ATOM 1511 O O . PRO A 1 184 ? -1.616 -9.788 1.874 1.00 87.88 184 PRO A O 1
ATOM 1514 N N . HIS A 1 185 ? -3.262 -9.897 3.402 1.00 89.06 185 HIS A N 1
ATOM 1515 C CA . HIS A 1 185 ? -4.286 -10.355 2.481 1.00 89.06 185 HIS A CA 1
ATOM 1516 C C . HIS A 1 185 ? -5.004 -9.147 1.874 1.00 89.06 185 HIS A C 1
ATOM 1518 O O . HIS A 1 185 ? -5.690 -8.398 2.574 1.00 89.06 185 HIS A O 1
ATOM 1524 N N . PHE A 1 186 ? -4.827 -8.942 0.569 1.00 87.75 186 PHE A N 1
ATOM 1525 C CA . PHE A 1 186 ? -5.468 -7.852 -0.163 1.00 87.75 186 PHE A CA 1
ATOM 1526 C C . PHE A 1 186 ? -6.862 -8.265 -0.612 1.00 87.75 186 PHE A C 1
ATOM 1528 O O . PHE A 1 186 ? -7.013 -9.252 -1.330 1.00 87.75 186 PHE A O 1
ATOM 1535 N N . ILE A 1 187 ? -7.842 -7.462 -0.221 1.00 89.06 187 ILE A N 1
ATOM 1536 C CA . ILE A 1 187 ? -9.256 -7.665 -0.490 1.00 89.06 187 ILE A CA 1
ATOM 1537 C C . ILE A 1 187 ? -9.695 -6.711 -1.603 1.00 89.06 187 ILE A C 1
ATOM 1539 O O . ILE A 1 187 ? -9.370 -5.523 -1.566 1.00 89.06 187 ILE A O 1
ATOM 1543 N N . GLU A 1 188 ? -10.436 -7.232 -2.581 1.00 82.69 188 GLU A N 1
ATOM 1544 C CA . GLU A 1 188 ? -10.845 -6.478 -3.777 1.00 82.69 188 GLU A CA 1
ATOM 1545 C C . GLU A 1 188 ? -12.259 -5.887 -3.653 1.00 82.69 188 GLU A C 1
ATOM 1547 O O . GLU A 1 188 ? -12.544 -4.853 -4.252 1.00 82.69 188 GLU A O 1
ATOM 1552 N N . ASP A 1 189 ? -13.121 -6.492 -2.829 1.00 84.06 189 ASP A N 1
ATOM 1553 C CA . ASP A 1 189 ? -14.507 -6.062 -2.609 1.00 84.06 189 ASP A CA 1
ATOM 1554 C C . ASP A 1 189 ? -14.819 -5.969 -1.108 1.00 84.06 189 ASP A C 1
ATOM 1556 O O . ASP A 1 189 ? -14.398 -6.810 -0.314 1.00 84.06 189 ASP A O 1
ATOM 1560 N N . VAL A 1 190 ? -15.620 -4.982 -0.707 1.00 83.25 190 VAL A N 1
ATOM 1561 C CA . VAL A 1 190 ? -16.157 -4.876 0.656 1.00 83.25 190 VAL A CA 1
ATOM 1562 C C . VAL A 1 190 ? -16.875 -6.162 1.090 1.00 83.25 190 VAL A C 1
ATOM 1564 O O . VAL A 1 190 ? -16.792 -6.536 2.257 1.00 83.25 190 VAL A O 1
ATOM 1567 N N . ALA A 1 191 ? -17.533 -6.876 0.174 1.00 85.75 191 ALA A N 1
ATOM 1568 C CA . ALA A 1 191 ? -18.204 -8.144 0.459 1.00 85.75 191 ALA A CA 1
ATOM 1569 C C . ALA A 1 191 ? -17.236 -9.241 0.942 1.00 85.75 191 ALA A C 1
ATOM 1571 O O . ALA A 1 191 ? -17.586 -10.045 1.807 1.00 85.75 191 ALA A O 1
ATOM 1572 N N . GLN A 1 192 ? -15.997 -9.245 0.442 1.00 90.69 192 GLN A N 1
ATOM 1573 C CA . GLN A 1 192 ? -14.964 -10.207 0.840 1.00 90.69 192 GLN A CA 1
ATOM 1574 C C . GLN A 1 192 ? -14.431 -9.938 2.260 1.00 90.69 192 GLN A C 1
ATOM 1576 O O . GLN A 1 192 ? -13.812 -10.823 2.853 1.00 90.69 192 GLN A O 1
ATOM 1581 N N . ILE A 1 193 ? -14.670 -8.750 2.840 1.00 91.00 193 ILE A N 1
ATOM 1582 C CA . ILE A 1 193 ? -14.245 -8.423 4.213 1.00 91.00 193 ILE A CA 1
ATOM 1583 C C . ILE A 1 193 ? -14.894 -9.379 5.218 1.00 91.00 193 ILE A C 1
ATOM 1585 O O . ILE A 1 193 ? -14.209 -9.905 6.093 1.00 91.00 193 ILE A O 1
ATOM 1589 N N . GLU A 1 194 ? -16.191 -9.655 5.079 1.00 88.31 194 GLU A N 1
ATOM 1590 C CA . GLU A 1 194 ? -16.912 -10.545 5.997 1.00 88.31 194 GLU A CA 1
ATOM 1591 C C . GLU A 1 194 ? -16.412 -11.984 5.934 1.00 88.31 194 GLU A C 1
ATOM 1593 O O . GLU A 1 194 ? -16.226 -12.626 6.972 1.00 88.31 194 GLU A O 1
ATOM 1598 N N . GLU A 1 195 ? -16.183 -12.482 4.720 1.00 90.00 195 GLU A N 1
ATOM 1599 C CA . GLU A 1 195 ? -15.622 -13.810 4.484 1.00 90.00 195 GLU A CA 1
ATOM 1600 C C . GLU A 1 195 ? -14.215 -13.905 5.082 1.00 90.00 195 GLU A C 1
ATOM 1602 O O . GLU A 1 195 ? -13.917 -14.818 5.856 1.00 90.00 195 GLU A O 1
ATOM 1607 N N . SER A 1 196 ? -13.385 -12.893 4.824 1.00 91.25 196 SER A N 1
ATOM 1608 C CA . SER A 1 196 ? -12.007 -12.812 5.310 1.00 91.25 196 SER A CA 1
ATOM 1609 C C . SER A 1 196 ? -11.934 -12.727 6.831 1.00 91.25 196 SER A C 1
ATOM 1611 O O . SER A 1 196 ? -11.028 -13.301 7.436 1.00 91.25 196 SER A O 1
ATOM 1613 N N . LEU A 1 197 ? -12.887 -12.058 7.478 1.00 89.69 197 LEU A N 1
ATOM 1614 C CA . LEU A 1 197 ? -13.009 -12.013 8.935 1.00 89.69 197 LEU A CA 1
ATOM 1615 C C . LEU A 1 197 ? -13.717 -13.247 9.525 1.00 89.69 197 LEU A C 1
ATOM 1617 O O . LEU A 1 197 ? -13.771 -13.395 10.746 1.00 89.69 197 LEU A O 1
ATOM 1621 N N . GLY A 1 198 ? -14.252 -14.151 8.701 1.00 85.69 198 GLY A N 1
ATOM 1622 C CA . GLY A 1 198 ? -14.995 -15.326 9.162 1.00 85.69 198 GLY A CA 1
ATOM 1623 C C . GLY A 1 198 ? -16.267 -14.955 9.928 1.00 85.69 198 GLY A C 1
ATOM 1624 O O . GLY A 1 198 ? -16.570 -15.577 10.946 1.00 85.69 198 GLY A O 1
ATOM 1625 N N . LYS A 1 199 ? -16.977 -13.907 9.480 1.00 82.00 199 LYS A N 1
ATOM 1626 C CA . LYS A 1 199 ? -18.158 -13.308 10.139 1.00 82.00 199 LYS A CA 1
ATOM 1627 C C . LYS A 1 199 ? -17.907 -12.770 11.557 1.00 82.00 199 LYS A C 1
ATOM 1629 O O . LYS A 1 199 ? -18.860 -12.468 12.275 1.00 82.00 199 LYS A O 1
ATOM 1634 N N . LYS A 1 200 ? -16.644 -12.639 11.973 1.00 89.00 200 LYS A N 1
ATOM 1635 C CA . LYS A 1 200 ? -16.262 -11.997 13.236 1.00 89.00 200 LYS A CA 1
ATOM 1636 C C . LYS A 1 200 ? -16.021 -10.506 13.020 1.00 89.00 200 LYS A C 1
ATOM 1638 O O . LYS A 1 200 ? -15.734 -10.060 11.913 1.00 89.00 200 LYS A O 1
ATOM 1643 N N . LYS A 1 201 ? -16.127 -9.740 14.100 1.00 92.44 201 LYS A N 1
ATOM 1644 C CA . LYS A 1 201 ? -15.681 -8.347 14.137 1.00 92.44 201 LYS A CA 1
ATOM 1645 C C . LYS A 1 201 ? -14.210 -8.279 14.551 1.00 92.44 201 LYS A C 1
ATOM 1647 O O . LYS A 1 201 ? -13.702 -9.211 15.172 1.00 92.44 201 LYS A O 1
ATOM 1652 N N . THR A 1 202 ? -13.540 -7.186 14.204 1.00 94.25 202 THR A N 1
ATOM 1653 C CA . THR A 1 202 ? -12.167 -6.891 14.637 1.00 94.25 202 THR A CA 1
ATOM 1654 C C . THR A 1 202 ? -12.167 -5.875 15.777 1.00 94.25 202 THR A C 1
ATOM 1656 O O . THR A 1 202 ? -13.021 -4.991 15.832 1.00 94.25 202 THR A O 1
ATOM 1659 N N . THR A 1 203 ? -11.195 -5.979 16.678 1.00 95.50 203 THR A N 1
ATOM 1660 C CA . THR A 1 203 ? -10.984 -5.031 17.781 1.00 95.50 203 THR A CA 1
ATOM 1661 C C . THR A 1 203 ? -10.180 -3.801 17.362 1.00 95.50 203 THR A C 1
ATOM 1663 O O . THR A 1 203 ? -10.174 -2.811 18.087 1.00 95.50 203 THR A O 1
ATOM 1666 N N . LEU A 1 204 ? -9.533 -3.834 16.194 1.00 96.06 204 LEU A N 1
ATOM 1667 C CA . LEU A 1 204 ? -8.766 -2.723 15.641 1.00 96.06 204 LEU A CA 1
ATOM 1668 C C . LEU A 1 204 ? -9.070 -2.559 14.149 1.00 96.06 204 LEU A C 1
ATOM 1670 O O . LEU A 1 204 ? -9.041 -3.525 13.378 1.00 96.06 204 LEU A O 1
ATOM 1674 N N . ILE A 1 205 ? -9.347 -1.323 13.742 1.00 96.00 205 ILE A N 1
ATOM 1675 C CA . ILE A 1 205 ? -9.396 -0.916 12.337 1.00 96.00 205 ILE A CA 1
ATOM 1676 C C . ILE A 1 205 ? -8.491 0.293 12.158 1.00 96.00 205 ILE A C 1
ATOM 1678 O O . ILE A 1 205 ? -8.559 1.243 12.935 1.00 96.00 205 ILE A O 1
ATOM 1682 N N . TYR A 1 206 ? -7.674 0.261 11.114 1.00 94.69 206 TYR A N 1
ATOM 1683 C CA . TYR A 1 206 ? -6.971 1.433 10.622 1.00 94.69 206 TYR A CA 1
ATOM 1684 C C . TYR A 1 206 ? -7.746 2.032 9.450 1.00 94.69 206 TYR A C 1
ATOM 1686 O O . TYR A 1 206 ? -8.183 1.302 8.560 1.00 94.69 206 TYR A O 1
ATOM 1694 N N . TYR A 1 207 ? -7.897 3.351 9.438 1.00 92.88 207 TYR A N 1
ATOM 1695 C CA . TYR A 1 207 ? -8.572 4.090 8.383 1.00 92.88 207 TYR A CA 1
ATOM 1696 C C . TYR A 1 207 ? -7.740 5.297 7.958 1.00 92.88 207 TYR A C 1
ATOM 1698 O O . TYR A 1 207 ? -7.435 6.163 8.770 1.00 92.88 207 TYR A O 1
ATOM 1706 N N . ASN A 1 208 ? -7.387 5.385 6.681 1.00 88.06 208 ASN A N 1
ATOM 1707 C CA . ASN A 1 208 ? -6.730 6.572 6.136 1.00 88.06 208 ASN A CA 1
ATOM 1708 C C . ASN A 1 208 ? -7.467 7.017 4.873 1.00 88.06 208 ASN A C 1
ATOM 1710 O O . ASN A 1 208 ? -7.133 6.588 3.762 1.00 88.06 208 ASN A O 1
ATOM 1714 N N . PRO A 1 209 ? -8.527 7.825 5.040 1.00 80.94 209 PRO A N 1
ATOM 1715 C CA . PRO A 1 209 ? -9.237 8.373 3.908 1.00 80.94 209 PRO A CA 1
ATOM 1716 C C . PRO A 1 209 ? -8.336 9.329 3.153 1.00 80.94 209 PRO A C 1
ATOM 1718 O O . PRO A 1 209 ? -7.716 10.227 3.721 1.00 80.94 209 PRO A O 1
ATOM 1721 N N . LEU A 1 210 ? -8.324 9.163 1.839 1.00 69.81 210 LEU A N 1
ATOM 1722 C CA . LEU A 1 210 ? -7.517 9.981 0.963 1.00 69.81 210 LEU A CA 1
ATOM 1723 C C . LEU A 1 210 ? -8.415 10.748 -0.005 1.00 69.81 210 LEU A C 1
ATOM 1725 O O . LEU A 1 210 ? -8.903 10.196 -0.992 1.00 69.81 210 LEU A O 1
ATOM 1729 N N . PHE A 1 211 ? -8.602 12.041 0.253 1.00 67.94 211 PHE A N 1
ATOM 1730 C CA . PHE A 1 211 ? -9.161 12.936 -0.750 1.00 67.94 211 PHE A CA 1
ATOM 1731 C C . PHE A 1 211 ? -8.062 13.266 -1.771 1.00 67.94 211 PHE A C 1
ATOM 1733 O O . PHE A 1 211 ? -7.179 14.088 -1.521 1.00 67.94 211 PHE A O 1
ATOM 1740 N N . LEU A 1 212 ? -8.064 12.583 -2.922 1.00 67.38 212 LEU A N 1
ATOM 1741 C CA . LEU A 1 212 ? -7.148 12.899 -4.024 1.00 67.38 212 LEU A CA 1
ATOM 1742 C C . LEU A 1 212 ? -7.832 13.754 -5.080 1.00 67.38 212 LEU A C 1
ATOM 1744 O O . LEU A 1 212 ? -8.900 13.432 -5.589 1.00 67.38 212 LEU A O 1
ATOM 1748 N N . GLN A 1 213 ? -7.107 14.769 -5.541 1.00 68.31 213 GLN A N 1
ATOM 1749 C CA . GLN A 1 213 ? -7.365 15.364 -6.845 1.00 68.31 213 GLN A CA 1
ATOM 1750 C C . GLN A 1 213 ? -6.865 14.403 -7.930 1.00 68.31 213 GLN A C 1
ATOM 1752 O O . GLN A 1 213 ? -5.664 14.352 -8.201 1.00 68.31 213 GLN A O 1
ATOM 1757 N N . SER A 1 214 ? -7.766 13.648 -8.562 1.00 73.12 214 SER A N 1
ATOM 1758 C CA . SER A 1 214 ? -7.411 12.584 -9.518 1.00 73.12 214 SER A CA 1
ATOM 1759 C C . SER A 1 214 ? -6.520 13.067 -10.667 1.00 73.12 214 SER A C 1
ATOM 1761 O O . SER A 1 214 ? -5.590 12.364 -11.054 1.00 73.12 214 SER A O 1
ATOM 1763 N N . GLN A 1 215 ? -6.730 14.292 -11.170 1.00 73.44 215 GLN A N 1
ATOM 1764 C CA . GLN A 1 215 ? -5.854 14.895 -12.186 1.00 73.44 215 GLN A CA 1
ATOM 1765 C C . GLN A 1 215 ? -4.431 15.121 -11.670 1.00 73.44 215 GLN A C 1
ATOM 1767 O O . GLN A 1 215 ? -3.468 14.736 -12.331 1.00 73.44 215 GLN A O 1
ATOM 1772 N N . LYS A 1 216 ? -4.295 15.699 -10.472 1.00 77.50 216 LYS A N 1
ATOM 1773 C CA . LYS A 1 216 ? -2.992 15.928 -9.844 1.00 77.50 216 LYS A CA 1
ATOM 1774 C C . LYS A 1 216 ? -2.290 14.601 -9.560 1.00 77.50 216 LYS A C 1
ATOM 1776 O O . LYS A 1 216 ? -1.120 14.444 -9.896 1.00 77.50 216 LYS A O 1
ATOM 1781 N N . PHE A 1 217 ? -3.023 13.622 -9.026 1.00 79.69 217 PHE A N 1
ATOM 1782 C CA . PHE A 1 217 ? -2.509 12.277 -8.783 1.00 79.69 217 PHE A CA 1
ATOM 1783 C C . PHE A 1 217 ? -2.007 11.622 -10.072 1.00 79.69 217 PHE A C 1
ATOM 1785 O O . PHE A 1 217 ? -0.889 11.108 -10.087 1.00 79.69 217 PHE A O 1
ATOM 1792 N N . TYR A 1 218 ? -2.791 11.699 -11.154 1.00 80.25 218 TYR A N 1
ATOM 1793 C CA . TYR A 1 218 ? -2.395 11.197 -12.467 1.00 80.25 218 TYR A CA 1
ATOM 1794 C C . TYR A 1 218 ? -1.105 11.862 -12.942 1.00 80.25 218 TYR A C 1
ATOM 1796 O O . TYR A 1 218 ? -0.154 11.164 -13.274 1.00 80.25 218 TYR A O 1
ATOM 1804 N N . SER A 1 219 ? -1.033 13.198 -12.919 1.00 80.69 219 SER A N 1
ATOM 1805 C CA . SER A 1 219 ? 0.162 13.919 -13.370 1.00 80.69 219 SER A CA 1
ATOM 1806 C C . SER A 1 219 ? 1.404 13.569 -12.552 1.00 80.69 219 SER A C 1
ATOM 1808 O O . SER A 1 219 ? 2.474 13.379 -13.119 1.00 80.69 219 SER A O 1
ATOM 1810 N N . SER A 1 220 ? 1.270 13.419 -11.232 1.00 81.19 220 SER A N 1
ATOM 1811 C CA . SER A 1 220 ? 2.393 13.096 -10.350 1.00 81.19 220 SER A CA 1
ATOM 1812 C C . SER A 1 220 ? 2.852 11.640 -10.466 1.00 81.19 220 SER A C 1
ATOM 1814 O O . SER A 1 220 ? 4.001 11.348 -10.155 1.00 81.19 220 SER A O 1
ATOM 1816 N N . ASN A 1 221 ? 1.985 10.733 -10.929 1.00 84.00 221 ASN A N 1
ATOM 1817 C CA . ASN A 1 221 ? 2.265 9.296 -11.025 1.00 84.00 221 ASN A CA 1
ATOM 1818 C C . ASN A 1 221 ? 2.249 8.773 -12.467 1.00 84.00 221 ASN A C 1
ATOM 1820 O O . ASN A 1 221 ? 2.208 7.562 -12.673 1.00 84.00 221 ASN A O 1
ATOM 1824 N N . PHE A 1 222 ? 2.284 9.656 -13.466 1.00 88.12 222 PHE A N 1
ATOM 1825 C CA . PHE A 1 222 ? 2.079 9.307 -14.873 1.00 88.12 222 PHE A CA 1
ATOM 1826 C C . PHE A 1 222 ? 2.992 8.166 -15.349 1.00 88.12 222 PHE A C 1
ATOM 1828 O O . PHE A 1 222 ? 2.505 7.192 -15.922 1.00 88.12 222 PHE A O 1
ATOM 1835 N N . LEU A 1 223 ? 4.294 8.230 -15.044 1.00 91.56 223 LEU A N 1
ATOM 1836 C CA . LEU A 1 223 ? 5.243 7.180 -15.429 1.00 91.56 223 LEU A CA 1
ATOM 1837 C C . LEU A 1 223 ? 4.936 5.834 -14.753 1.00 91.56 223 LEU A C 1
ATOM 1839 O O . LEU A 1 223 ? 4.990 4.798 -15.410 1.00 91.56 223 LEU A O 1
ATOM 1843 N N . LYS A 1 224 ? 4.555 5.833 -13.468 1.00 89.69 224 LYS A N 1
ATOM 1844 C CA . LYS A 1 224 ? 4.140 4.610 -12.756 1.00 89.69 224 LYS A CA 1
ATOM 1845 C C . LYS A 1 224 ? 2.863 4.017 -13.349 1.00 89.69 224 LYS A C 1
ATOM 1847 O O . LYS A 1 224 ? 2.776 2.810 -13.550 1.00 89.69 224 LYS A O 1
ATOM 1852 N N . ILE A 1 225 ? 1.876 4.864 -13.632 1.00 89.12 225 ILE A N 1
ATOM 1853 C CA . ILE A 1 225 ? 0.600 4.471 -14.243 1.00 89.12 225 ILE A CA 1
ATOM 1854 C C . ILE A 1 225 ? 0.855 3.823 -15.605 1.00 89.12 225 ILE A C 1
ATOM 1856 O O . ILE A 1 225 ? 0.328 2.745 -15.876 1.00 89.12 225 ILE A O 1
ATOM 1860 N N . TRP A 1 226 ? 1.717 4.435 -16.424 1.00 90.81 226 TRP A N 1
ATOM 1861 C CA . TRP A 1 226 ? 2.155 3.854 -17.689 1.00 90.81 226 TRP A CA 1
ATOM 1862 C C . TRP A 1 226 ? 2.841 2.501 -17.484 1.00 90.81 226 TRP A C 1
ATOM 1864 O O . TRP A 1 226 ? 2.475 1.543 -18.164 1.00 90.81 226 TRP A O 1
ATOM 1874 N N . LEU A 1 227 ? 3.792 2.400 -16.551 1.00 91.50 227 LEU A N 1
ATOM 1875 C CA . LEU A 1 227 ? 4.541 1.171 -16.288 1.00 91.50 227 LEU A CA 1
ATOM 1876 C C . LEU A 1 227 ? 3.622 0.004 -15.913 1.00 91.50 227 LEU A C 1
ATOM 1878 O O . LEU A 1 227 ? 3.789 -1.096 -16.426 1.00 91.50 227 LEU A O 1
ATOM 1882 N N . PHE A 1 228 ? 2.649 0.242 -15.037 1.00 89.00 228 PHE A N 1
ATOM 1883 C CA . PHE A 1 228 ? 1.789 -0.813 -14.497 1.00 89.00 228 PHE A CA 1
ATOM 1884 C C . PHE A 1 228 ? 0.480 -1.018 -15.265 1.00 89.00 228 PHE A C 1
ATOM 1886 O O . PHE A 1 228 ? -0.351 -1.813 -14.833 1.00 89.00 228 PHE A O 1
ATOM 1893 N N . GLY A 1 229 ? 0.276 -0.304 -16.377 1.00 87.12 229 GLY A N 1
ATOM 1894 C CA . GLY A 1 229 ? -0.931 -0.442 -17.195 1.00 87.12 229 GLY A CA 1
ATOM 1895 C C . GLY A 1 229 ? -2.214 -0.017 -16.472 1.00 87.12 229 GLY A C 1
ATOM 1896 O O . GLY A 1 229 ? -3.286 -0.540 -16.761 1.00 87.12 229 GLY A O 1
ATOM 1897 N N . VAL A 1 230 ? -2.121 0.917 -15.520 1.00 86.06 230 VAL A N 1
ATOM 1898 C CA . VAL A 1 230 ? -3.292 1.407 -14.780 1.00 86.06 230 VAL A CA 1
ATOM 1899 C C . VAL A 1 230 ? -4.124 2.314 -15.691 1.00 86.06 230 VAL A C 1
ATOM 1901 O O . VAL A 1 230 ? -3.609 3.252 -16.299 1.00 86.06 230 VAL A O 1
ATOM 1904 N N . THR A 1 231 ? -5.424 2.047 -15.792 1.00 81.62 231 THR A N 1
ATOM 1905 C CA . THR A 1 231 ? -6.337 2.799 -16.665 1.00 81.62 231 THR A CA 1
ATOM 1906 C C . THR A 1 231 ? -6.951 4.009 -15.957 1.00 81.62 231 THR A C 1
ATOM 1908 O O . THR A 1 231 ? -6.955 4.098 -14.729 1.00 81.62 231 THR A O 1
ATOM 1911 N N . LYS A 1 232 ? -7.535 4.941 -16.726 1.00 73.62 232 LYS A N 1
ATOM 1912 C CA . LYS A 1 232 ? -8.303 6.067 -16.161 1.00 73.62 232 LYS A CA 1
ATOM 1913 C C . LYS A 1 232 ? -9.475 5.594 -15.293 1.00 73.62 232 LYS A C 1
ATOM 1915 O O . LYS A 1 232 ? -9.722 6.207 -14.259 1.00 73.62 232 LYS A O 1
ATOM 1920 N N . ASP A 1 233 ? -10.131 4.496 -15.665 1.00 77.00 233 ASP A N 1
ATOM 1921 C CA . ASP A 1 233 ? -11.250 3.927 -14.905 1.00 77.00 233 ASP A CA 1
ATOM 1922 C C . ASP A 1 233 ? -10.790 3.387 -13.552 1.00 77.00 233 ASP A C 1
ATOM 1924 O O . ASP A 1 233 ? -11.448 3.624 -12.539 1.00 77.00 233 ASP A O 1
ATOM 1928 N N . ASN A 1 234 ? -9.609 2.757 -13.501 1.00 78.12 234 ASN A N 1
ATOM 1929 C CA . ASN A 1 234 ? -9.023 2.349 -12.226 1.00 78.12 234 ASN A CA 1
ATOM 1930 C C . ASN A 1 234 ? -8.784 3.551 -11.303 1.00 78.12 234 ASN A C 1
ATOM 1932 O O . ASN A 1 234 ? -8.960 3.437 -10.097 1.00 78.12 234 ASN A O 1
ATOM 1936 N N . LEU A 1 235 ? -8.399 4.705 -11.857 1.00 74.25 235 LEU A N 1
ATOM 1937 C CA . LEU A 1 235 ? -8.108 5.914 -11.083 1.00 74.25 235 LEU A CA 1
ATOM 1938 C C . LEU A 1 235 ? -9.368 6.676 -10.659 1.00 74.25 235 LEU A C 1
ATOM 1940 O O . LEU A 1 235 ? -9.380 7.274 -9.584 1.00 74.25 235 LEU A O 1
ATOM 1944 N N . ALA A 1 236 ? -10.428 6.642 -11.470 1.00 71.75 236 ALA A N 1
ATOM 1945 C CA . ALA A 1 236 ? -11.717 7.252 -11.145 1.00 71.75 236 ALA A CA 1
ATOM 1946 C C . ALA A 1 236 ? -12.347 6.643 -9.882 1.00 71.75 236 ALA A C 1
ATOM 1948 O O . ALA A 1 236 ? -13.093 7.314 -9.174 1.00 71.75 236 ALA A O 1
ATOM 1949 N N . GLN A 1 237 ? -12.011 5.388 -9.581 1.00 72.00 237 GLN A N 1
ATOM 1950 C CA . GLN A 1 237 ? -12.473 4.691 -8.386 1.00 72.00 237 GLN A CA 1
ATOM 1951 C C . GLN A 1 237 ? -11.674 5.043 -7.128 1.00 72.00 237 GLN A C 1
ATOM 1953 O O . GLN A 1 237 ? -12.176 4.798 -6.035 1.00 72.00 237 GLN A O 1
ATOM 1958 N N . ILE A 1 238 ? -10.465 5.609 -7.256 1.00 73.31 238 ILE A N 1
ATOM 1959 C CA . ILE A 1 238 ? -9.570 5.882 -6.118 1.00 73.31 238 ILE A CA 1
ATOM 1960 C C . ILE A 1 238 ? -10.080 7.053 -5.286 1.00 73.31 238 ILE A C 1
ATOM 1962 O O . ILE A 1 238 ? -10.093 6.965 -4.059 1.00 73.31 238 ILE A O 1
ATOM 1966 N N . ALA A 1 239 ? -10.485 8.143 -5.941 1.00 67.31 239 ALA A N 1
ATOM 1967 C CA . ALA A 1 239 ? -10.927 9.343 -5.251 1.00 67.31 239 ALA A CA 1
ATOM 1968 C C . ALA A 1 239 ? -12.144 9.997 -5.915 1.00 67.31 239 ALA A C 1
ATOM 1970 O O . ALA A 1 239 ? -12.167 10.169 -7.139 1.00 67.31 239 ALA A O 1
ATOM 1971 N N . PRO A 1 240 ? -13.138 10.405 -5.109 1.00 72.00 240 PRO A N 1
ATOM 1972 C CA . PRO A 1 240 ? -14.307 11.127 -5.584 1.00 72.00 240 PRO A CA 1
ATOM 1973 C C . PRO A 1 240 ? -13.942 12.465 -6.250 1.00 72.00 240 PRO A C 1
ATOM 1975 O O . PRO A 1 240 ? -13.169 13.238 -5.687 1.00 72.00 240 PRO A O 1
ATOM 1978 N N . PRO A 1 241 ? -14.537 12.802 -7.410 1.00 69.69 241 PRO A N 1
ATOM 1979 C CA . PRO A 1 241 ? -14.207 14.023 -8.150 1.00 69.69 241 PRO A CA 1
ATOM 1980 C C . PRO A 1 241 ? -14.834 15.295 -7.559 1.00 69.69 241 PRO A C 1
ATOM 1982 O O . PRO A 1 241 ? -14.532 16.395 -8.015 1.00 69.69 241 PRO A O 1
ATOM 1985 N N . SER A 1 242 ? -15.730 15.168 -6.576 1.00 79.12 242 SER A N 1
ATOM 1986 C CA . SER A 1 242 ? -16.423 16.292 -5.945 1.00 79.12 242 SER A CA 1
ATOM 1987 C C . SER A 1 242 ? -16.561 16.099 -4.437 1.00 79.12 242 SER A C 1
ATOM 1989 O O . SER A 1 242 ? -16.522 14.976 -3.926 1.00 79.12 242 SER A O 1
ATOM 1991 N N . ARG A 1 243 ? -16.780 17.209 -3.722 1.00 81.69 243 ARG A N 1
ATOM 1992 C CA . ARG A 1 243 ? -16.999 17.204 -2.269 1.00 81.69 243 ARG A CA 1
ATOM 1993 C C . ARG A 1 243 ? -18.250 16.413 -1.867 1.00 81.69 243 ARG A C 1
ATOM 1995 O O . ARG A 1 243 ? -18.218 15.703 -0.868 1.00 81.69 243 ARG A O 1
ATOM 2002 N N . ASP A 1 244 ? -19.324 16.474 -2.649 1.00 84.69 244 ASP A N 1
ATOM 2003 C CA . ASP A 1 244 ? -20.563 15.740 -2.346 1.00 84.69 244 ASP A CA 1
ATOM 2004 C C . ASP A 1 244 ? -20.380 14.222 -2.468 1.00 84.69 244 ASP A C 1
ATOM 2006 O O . ASP A 1 244 ? -20.848 13.445 -1.627 1.00 84.69 244 ASP A O 1
ATOM 2010 N N . LEU A 1 245 ? -19.642 13.785 -3.494 1.00 84.81 245 LEU A N 1
ATOM 2011 C CA . LEU A 1 245 ? -19.290 12.378 -3.662 1.00 84.81 245 LEU A CA 1
ATOM 2012 C C . LEU A 1 245 ? -18.305 11.923 -2.581 1.00 84.81 245 LEU A C 1
ATOM 2014 O O . LEU A 1 245 ? -18.421 10.797 -2.104 1.00 84.81 245 LEU A O 1
ATOM 2018 N N . TRP A 1 246 ? -17.406 12.804 -2.132 1.00 84.12 246 TRP A N 1
ATOM 2019 C CA . TRP A 1 246 ? -16.545 12.549 -0.978 1.00 84.12 246 TRP A CA 1
ATOM 2020 C C . TRP A 1 246 ? -17.336 12.326 0.310 1.00 84.12 246 TRP A C 1
ATOM 2022 O O . TRP A 1 246 ? -17.141 11.317 0.981 1.00 84.12 246 TRP A O 1
ATOM 2032 N N . ILE A 1 247 ? -18.292 13.202 0.626 1.00 85.88 247 ILE A N 1
ATOM 2033 C CA . ILE A 1 247 ? -19.168 13.042 1.796 1.00 85.88 247 ILE A CA 1
ATOM 2034 C C . ILE A 1 247 ? -19.946 11.723 1.712 1.00 85.88 247 ILE A C 1
ATOM 2036 O O . ILE A 1 247 ? -20.086 11.007 2.705 1.00 85.88 247 ILE A O 1
ATOM 2040 N N . THR A 1 248 ? -20.438 11.381 0.521 1.00 88.44 248 THR A N 1
ATOM 2041 C CA . THR A 1 248 ? -21.144 10.117 0.277 1.00 88.44 248 THR A CA 1
ATOM 2042 C C . THR A 1 248 ? -20.233 8.909 0.498 1.00 88.44 248 THR A C 1
ATOM 2044 O O . THR A 1 248 ? -20.648 7.945 1.140 1.00 88.44 248 THR A O 1
ATOM 2047 N N . GLN A 1 249 ? -18.995 8.958 0.005 1.00 86.62 249 GLN A N 1
ATOM 2048 C CA . GLN A 1 249 ? -18.010 7.897 0.196 1.00 86.62 249 GLN A CA 1
ATOM 2049 C C . GLN A 1 249 ? -17.641 7.750 1.676 1.00 86.62 249 GLN A C 1
ATOM 2051 O O . GLN A 1 249 ? -17.771 6.663 2.224 1.00 86.62 249 GLN A O 1
ATOM 2056 N N . SER A 1 250 ? -17.350 8.857 2.355 1.00 87.94 250 SER A N 1
ATOM 2057 C CA . SER A 1 250 ? -17.051 8.907 3.789 1.00 87.94 250 SER A CA 1
ATOM 2058 C C . SER A 1 250 ? -18.164 8.289 4.653 1.00 87.94 250 SER A C 1
ATOM 2060 O O . SER A 1 250 ? -17.897 7.515 5.574 1.00 87.94 250 SER A O 1
ATOM 2062 N N . LYS A 1 251 ? -19.437 8.533 4.306 1.00 90.75 251 LYS A N 1
ATOM 2063 C CA . LYS A 1 251 ? -20.601 7.877 4.931 1.00 90.75 251 LYS A CA 1
ATOM 2064 C C . LYS A 1 251 ? -20.612 6.361 4.715 1.00 90.75 251 LYS A C 1
ATOM 2066 O O . LYS A 1 251 ? -20.886 5.615 5.656 1.00 90.75 251 LYS A O 1
ATOM 2071 N N . LYS A 1 252 ? -20.328 5.903 3.490 1.00 90.44 252 LYS A N 1
ATOM 2072 C CA . LYS A 1 252 ? -20.239 4.468 3.161 1.00 90.44 252 LYS A CA 1
ATOM 2073 C C . LYS A 1 252 ? -19.088 3.799 3.906 1.00 90.44 252 LYS A C 1
ATOM 2075 O O . LYS A 1 252 ? -19.277 2.725 4.469 1.00 90.44 252 LYS A O 1
ATOM 2080 N N . ASP A 1 253 ? -17.935 4.452 3.958 1.00 91.00 253 ASP A N 1
ATOM 2081 C CA . ASP A 1 253 ? -16.753 3.966 4.663 1.00 91.00 253 ASP A CA 1
ATOM 2082 C C . ASP A 1 253 ? -17.029 3.823 6.153 1.00 91.00 253 ASP A C 1
ATOM 2084 O O . ASP A 1 253 ? -16.780 2.762 6.722 1.00 91.00 253 ASP A O 1
ATOM 2088 N N . PHE A 1 254 ? -17.645 4.837 6.769 1.00 94.00 254 PHE A N 1
ATOM 2089 C CA . PHE A 1 254 ? -18.075 4.757 8.160 1.00 94.00 254 PHE A CA 1
ATOM 2090 C C . PHE A 1 254 ? -19.028 3.580 8.396 1.00 94.00 254 PHE A C 1
ATOM 2092 O O . PHE A 1 254 ? -18.829 2.812 9.335 1.00 94.00 254 PHE A O 1
ATOM 2099 N N . ALA A 1 255 ? -20.047 3.404 7.547 1.00 94.19 255 ALA A N 1
ATOM 2100 C CA . ALA A 1 255 ? -21.003 2.307 7.687 1.00 94.19 255 ALA A CA 1
ATOM 2101 C C . ALA A 1 255 ? -20.311 0.934 7.625 1.00 94.19 255 ALA A C 1
ATOM 2103 O O . ALA A 1 255 ? -20.582 0.068 8.460 1.00 94.19 255 ALA A O 1
ATOM 2104 N N . THR A 1 256 ? -19.374 0.757 6.690 1.00 93.38 256 THR A N 1
ATOM 2105 C CA . THR A 1 256 ? -18.566 -0.462 6.564 1.00 93.38 256 THR A CA 1
ATOM 2106 C C . THR A 1 256 ? -17.671 -0.672 7.783 1.00 93.38 256 THR A C 1
ATOM 2108 O O . THR A 1 256 ? -17.653 -1.763 8.348 1.00 93.38 256 THR A O 1
ATOM 2111 N N . ILE A 1 257 ? -16.959 0.359 8.237 1.00 95.00 257 ILE A N 1
ATOM 2112 C CA . ILE A 1 257 ? -16.077 0.288 9.409 1.00 95.00 257 ILE A CA 1
ATOM 2113 C C . ILE A 1 257 ? -16.883 -0.056 10.668 1.00 95.00 257 ILE A C 1
ATOM 2115 O O . ILE A 1 257 ? -16.552 -1.002 11.379 1.00 95.00 257 ILE A O 1
ATOM 2119 N N . ASN A 1 258 ? -17.989 0.646 10.919 1.00 95.44 258 ASN A N 1
ATOM 2120 C CA . ASN A 1 258 ? -18.853 0.423 12.078 1.00 95.44 258 ASN A CA 1
ATOM 2121 C C . ASN A 1 258 ? -19.506 -0.971 12.074 1.00 95.44 258 ASN A C 1
ATOM 2123 O O . ASN A 1 258 ? -19.769 -1.539 13.137 1.00 95.44 258 ASN A O 1
ATOM 2127 N N . LYS A 1 259 ? -19.757 -1.552 10.895 1.00 94.50 259 LYS A N 1
ATOM 2128 C CA . LYS A 1 259 ? -20.251 -2.930 10.768 1.00 94.50 259 LYS A CA 1
ATOM 2129 C C . LYS A 1 259 ? -19.222 -3.954 11.257 1.00 94.50 259 LYS A C 1
ATOM 2131 O O . LYS A 1 259 ? -19.597 -4.896 11.956 1.00 94.50 259 LYS A O 1
ATOM 2136 N N . HIS A 1 260 ? -17.949 -3.756 10.914 1.00 95.00 260 HIS A N 1
ATOM 2137 C CA . HIS A 1 260 ? -16.874 -4.723 11.160 1.00 95.00 260 HIS A CA 1
ATOM 2138 C C . HIS A 1 260 ? -16.074 -4.470 12.445 1.00 95.00 260 HIS A C 1
ATOM 2140 O O . HIS A 1 260 ? -15.350 -5.364 12.879 1.00 95.00 260 HIS A O 1
ATOM 2146 N N . LEU A 1 261 ? -16.201 -3.297 13.071 1.00 95.69 261 LEU A N 1
ATOM 2147 C CA . LEU A 1 261 ? -15.545 -2.994 14.344 1.00 95.69 261 LEU A CA 1
ATOM 2148 C C . LEU A 1 261 ? -16.344 -3.546 15.525 1.00 95.69 261 LEU A C 1
ATOM 2150 O O . LEU A 1 261 ? -17.547 -3.295 15.640 1.00 95.69 261 LEU A O 1
ATOM 2154 N N . ASP A 1 262 ? -15.676 -4.259 16.423 1.00 94.75 262 ASP A N 1
ATOM 2155 C CA . ASP A 1 262 ? -16.287 -4.797 17.634 1.00 94.75 262 ASP A CA 1
ATOM 2156 C C . ASP A 1 262 ? -16.696 -3.694 18.619 1.00 94.75 262 ASP A C 1
ATOM 2158 O O . ASP A 1 262 ? -16.194 -2.567 18.577 1.00 94.75 262 ASP A O 1
ATOM 2162 N N . ASN A 1 263 ? -17.623 -4.012 19.520 1.00 91.31 263 ASN A N 1
ATOM 2163 C CA . ASN A 1 263 ? -17.910 -3.162 20.668 1.00 91.31 263 ASN A CA 1
ATOM 2164 C C . ASN A 1 263 ? -16.634 -3.047 21.512 1.00 91.31 263 ASN A C 1
ATOM 2166 O O . ASN A 1 263 ? -15.951 -4.042 21.734 1.00 91.31 263 ASN A O 1
ATOM 2170 N N . ARG A 1 264 ? -16.296 -1.840 21.983 1.00 93.06 264 ARG A N 1
ATOM 2171 C CA . ARG A 1 264 ? -14.978 -1.530 22.583 1.00 93.06 264 ARG A CA 1
ATOM 2172 C C . ARG A 1 264 ? -13.792 -1.636 21.620 1.00 93.06 264 ARG A C 1
ATOM 2174 O O . ARG A 1 264 ? -12.657 -1.511 22.065 1.00 93.06 264 ARG A O 1
ATOM 2181 N N . GLY A 1 265 ? -14.036 -1.822 20.325 1.00 95.06 265 GLY A N 1
ATOM 2182 C CA . GLY A 1 265 ? -12.999 -1.762 19.307 1.00 95.06 265 GLY A CA 1
ATOM 2183 C C . GLY A 1 265 ? -12.477 -0.340 19.099 1.00 95.06 265 GLY A C 1
ATOM 2184 O O . GLY A 1 265 ? -13.183 0.652 19.322 1.00 95.06 265 GLY A O 1
ATOM 2185 N N . LEU A 1 266 ? -11.230 -0.261 18.649 1.00 96.62 266 LEU A N 1
ATOM 2186 C CA . LEU A 1 266 ? -10.499 0.968 18.392 1.00 96.62 266 LEU A CA 1
ATOM 2187 C C . LEU A 1 266 ? -10.416 1.232 16.884 1.00 96.62 266 LEU A C 1
ATOM 2189 O O . LEU A 1 266 ? -10.101 0.347 16.088 1.00 96.62 266 LEU A O 1
ATOM 2193 N N . LEU A 1 267 ? -10.698 2.469 16.495 1.00 96.44 267 LEU A N 1
ATOM 2194 C CA . LEU A 1 267 ? -10.531 2.972 15.140 1.00 96.44 267 LEU A CA 1
ATOM 2195 C C . LEU A 1 267 ? -9.385 3.986 15.129 1.00 96.44 267 LEU A C 1
ATOM 2197 O O . LEU A 1 267 ? -9.499 5.068 15.709 1.00 96.44 267 LEU A O 1
ATOM 2201 N N . TYR A 1 268 ? -8.284 3.613 14.486 1.00 95.19 268 TYR A N 1
ATOM 2202 C CA . TYR A 1 268 ? -7.115 4.460 14.284 1.00 95.19 268 TYR A CA 1
ATOM 2203 C C . TYR A 1 268 ? -7.253 5.172 12.942 1.00 95.19 268 TYR A C 1
ATOM 2205 O O . TYR A 1 268 ? -7.275 4.520 11.901 1.00 95.19 268 TYR A O 1
ATOM 2213 N N . ILE A 1 269 ? -7.354 6.497 12.953 1.00 93.69 269 ILE A N 1
ATOM 2214 C CA . ILE A 1 269 ? -7.566 7.303 11.751 1.00 93.69 269 ILE A CA 1
ATOM 2215 C C . ILE A 1 269 ? -6.319 8.134 11.468 1.00 93.69 269 ILE A C 1
ATOM 2217 O O . ILE A 1 269 ? -5.882 8.882 12.339 1.00 93.69 269 ILE A O 1
ATOM 2221 N N . GLU A 1 270 ? -5.792 8.074 10.248 1.00 90.38 270 GLU A N 1
ATOM 2222 C CA . GLU A 1 270 ? -4.849 9.077 9.742 1.00 90.38 270 GLU A CA 1
ATOM 2223 C C . GLU A 1 270 ? -5.517 9.963 8.702 1.00 90.38 270 GLU A C 1
ATOM 2225 O O . GLU A 1 270 ? -6.267 9.484 7.863 1.00 90.38 270 GLU A O 1
ATOM 2230 N N . SER A 1 271 ? -5.226 11.261 8.721 1.00 87.25 271 SER A N 1
ATOM 2231 C CA . SER A 1 271 ? -5.620 12.152 7.631 1.00 87.25 271 SER A CA 1
ATOM 2232 C C . SER A 1 271 ? -4.638 13.304 7.478 1.00 87.25 271 SER A C 1
ATOM 2234 O O . SER A 1 271 ? -4.107 13.821 8.461 1.00 87.25 271 SER A O 1
ATOM 2236 N N . SER A 1 272 ? -4.407 13.723 6.236 1.00 81.06 272 SER A N 1
ATOM 2237 C CA . SER A 1 272 ? -3.684 14.955 5.907 1.00 81.06 272 SER A CA 1
ATOM 2238 C C . SER A 1 272 ? -4.576 16.201 5.977 1.00 81.06 272 SER A C 1
ATOM 2240 O O . SER A 1 272 ? -4.067 17.313 6.094 1.00 81.06 272 SER A O 1
ATOM 2242 N N . GLN A 1 273 ? -5.903 16.040 5.914 1.00 80.69 273 GLN A N 1
ATOM 2243 C CA . GLN A 1 273 ? -6.876 17.131 5.935 1.00 80.69 273 GLN A CA 1
ATOM 2244 C C . GLN A 1 273 ? -8.046 16.784 6.854 1.00 80.69 273 GLN A C 1
ATOM 2246 O O . GLN A 1 273 ? -8.947 16.018 6.520 1.00 80.69 273 GLN A O 1
ATOM 2251 N N . ILE A 1 274 ? -8.061 17.379 8.044 1.00 79.62 274 ILE A N 1
ATOM 2252 C CA . ILE A 1 274 ? -9.073 17.052 9.057 1.00 79.62 274 ILE A CA 1
ATOM 2253 C C . ILE A 1 274 ? -10.489 17.501 8.673 1.00 79.62 274 ILE A C 1
ATOM 2255 O O . ILE A 1 274 ? -11.472 16.924 9.128 1.00 79.62 274 ILE A O 1
ATOM 2259 N N . GLN A 1 275 ? -10.597 18.509 7.805 1.00 79.06 275 GLN A N 1
ATOM 2260 C CA . GLN A 1 275 ? -11.873 19.013 7.291 1.00 79.06 275 GLN A CA 1
ATOM 2261 C C . GLN A 1 275 ? -12.614 17.938 6.483 1.00 79.06 275 GLN A C 1
ATOM 2263 O O . GLN A 1 275 ? -13.841 17.862 6.532 1.00 79.06 275 GLN A O 1
ATOM 2268 N N . ASP A 1 276 ? -11.873 17.045 5.825 1.00 77.56 276 ASP A N 1
ATOM 2269 C CA . ASP A 1 276 ? -12.431 15.943 5.038 1.00 77.56 276 ASP A CA 1
ATOM 2270 C C . ASP A 1 276 ? -13.049 14.843 5.913 1.00 77.56 276 ASP A C 1
ATOM 2272 O O . ASP A 1 276 ? -13.842 14.033 5.425 1.00 77.56 276 ASP A O 1
ATOM 2276 N N . LEU A 1 277 ? -12.722 14.832 7.210 1.00 84.81 277 LEU A N 1
ATOM 2277 C CA . LEU A 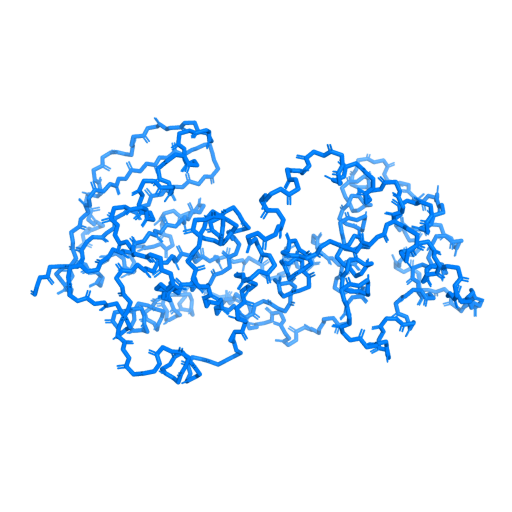1 277 ? -13.236 13.889 8.202 1.00 84.81 277 LEU A CA 1
ATOM 2278 C C . LEU A 1 277 ? -14.480 14.391 8.939 1.00 84.81 277 LEU A C 1
ATOM 2280 O O . LEU A 1 277 ? -15.039 13.644 9.738 1.00 84.81 277 LEU A O 1
ATOM 2284 N N . GLU A 1 278 ? -14.932 15.624 8.710 1.00 85.94 278 GLU A N 1
ATOM 2285 C CA . GLU A 1 278 ? -15.983 16.242 9.527 1.00 85.94 278 GLU A CA 1
ATOM 2286 C C . GLU A 1 278 ? -17.257 15.382 9.607 1.00 85.94 278 GLU A C 1
ATOM 2288 O O . GLU A 1 278 ? -17.742 15.075 10.698 1.00 85.94 278 GLU A O 1
ATOM 2293 N N . GLU A 1 279 ? -17.784 14.953 8.459 1.00 87.94 279 GLU A N 1
ATOM 2294 C CA . GLU A 1 279 ? -18.991 14.121 8.403 1.00 87.94 279 GLU A CA 1
ATOM 2295 C C . GLU A 1 279 ? -18.756 12.719 8.979 1.00 87.94 279 GLU A C 1
ATOM 2297 O O . GLU A 1 279 ? -19.626 12.185 9.669 1.00 87.94 279 GLU A O 1
ATOM 2302 N N . PHE A 1 280 ? -17.564 12.150 8.776 1.00 91.88 280 PHE A N 1
ATOM 2303 C CA . PHE A 1 280 ? -17.179 10.866 9.363 1.00 91.88 280 PHE A CA 1
ATOM 2304 C C . PHE A 1 280 ? -17.208 10.927 10.894 1.00 91.88 280 PHE A C 1
ATOM 2306 O O . PHE A 1 280 ? -17.790 10.069 11.554 1.00 91.88 280 PHE A O 1
ATOM 2313 N N . LEU A 1 281 ? -16.606 11.971 11.469 1.00 91.94 281 LEU A N 1
ATOM 2314 C CA . LEU A 1 281 ? -16.515 12.160 12.914 1.00 91.94 281 LEU A CA 1
ATOM 2315 C C . LEU A 1 281 ? -17.886 12.442 13.537 1.00 91.94 281 LEU A C 1
ATOM 2317 O O . LEU A 1 281 ? -18.180 11.918 14.610 1.00 91.94 281 LEU A O 1
ATOM 2321 N N . LYS A 1 282 ? -18.755 13.208 12.862 1.00 90.69 282 LYS A N 1
ATOM 2322 C CA . LYS A 1 282 ? -20.147 13.404 13.303 1.00 90.69 282 LYS A CA 1
ATOM 2323 C C . LYS A 1 282 ? -20.901 12.076 13.395 1.00 90.69 282 LYS A C 1
ATOM 2325 O O . LYS A 1 282 ? -21.582 11.838 14.392 1.00 90.69 282 LYS A O 1
ATOM 2330 N N . LEU A 1 283 ? -20.762 11.206 12.391 1.00 93.94 283 LEU A N 1
ATOM 2331 C CA . LEU A 1 283 ? -21.368 9.871 12.418 1.00 93.94 283 LEU A CA 1
ATOM 2332 C C . LEU A 1 283 ? -20.782 9.019 13.539 1.00 93.94 283 LEU A C 1
ATOM 2334 O O . LEU A 1 283 ? -21.540 8.422 14.294 1.00 93.94 283 LEU A O 1
ATOM 2338 N N . ALA A 1 284 ? -19.459 9.002 13.698 1.00 94.00 284 ALA A N 1
ATOM 2339 C CA . ALA A 1 284 ? -18.817 8.240 14.763 1.00 94.00 284 ALA A CA 1
ATOM 2340 C C . ALA A 1 284 ? -19.382 8.617 16.142 1.00 94.00 284 ALA A C 1
ATOM 2342 O O . ALA A 1 284 ? -19.781 7.740 16.905 1.00 94.00 284 ALA A O 1
ATOM 2343 N N . LEU A 1 285 ? -19.525 9.908 16.440 1.00 90.06 285 LEU A N 1
ATOM 2344 C CA . LEU A 1 285 ? -20.123 10.352 17.703 1.00 90.06 285 LEU A CA 1
ATOM 2345 C C . LEU A 1 285 ? -21.594 9.952 17.840 1.00 90.06 285 LEU A C 1
ATOM 2347 O O . LEU A 1 285 ? -22.001 9.499 18.907 1.00 90.06 285 LEU A O 1
ATOM 2351 N N . PHE A 1 286 ? -22.381 10.079 16.768 1.00 92.06 286 PHE A N 1
ATOM 2352 C CA . PHE A 1 286 ? -23.777 9.631 16.759 1.00 92.06 286 PHE A CA 1
ATOM 2353 C C . PHE A 1 286 ? -23.900 8.127 17.066 1.00 92.06 286 PHE A C 1
ATOM 2355 O O . PHE A 1 286 ? -24.841 7.705 17.729 1.00 92.06 286 PHE A O 1
ATOM 2362 N N . TYR A 1 287 ? -22.921 7.327 16.639 1.00 93.44 287 TYR A N 1
ATOM 2363 C CA . TYR A 1 287 ? -22.822 5.891 16.915 1.00 93.44 287 TYR A CA 1
ATOM 2364 C C . TYR A 1 287 ? -21.986 5.563 18.169 1.00 93.44 287 TYR A C 1
ATOM 2366 O O . TYR A 1 287 ? -21.422 4.473 18.270 1.00 93.44 287 TYR A O 1
ATOM 2374 N N . ASN A 1 288 ? -21.928 6.477 19.145 1.00 91.69 288 ASN A N 1
ATOM 2375 C CA . ASN A 1 288 ? -21.299 6.287 20.458 1.00 91.69 288 ASN A CA 1
AT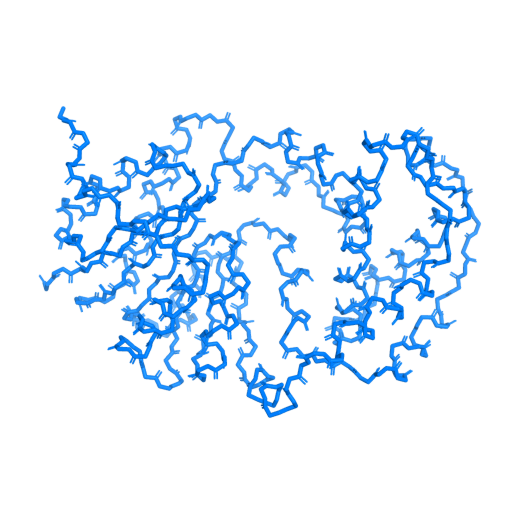OM 2376 C C . ASN A 1 288 ? -19.787 5.999 20.429 1.00 91.69 288 ASN A C 1
ATOM 2378 O O . ASN A 1 288 ? -19.259 5.299 21.298 1.00 91.69 288 ASN A O 1
ATOM 2382 N N . TYR A 1 289 ? -19.060 6.545 19.460 1.00 95.56 289 TYR A N 1
ATOM 2383 C CA . TYR A 1 289 ? -17.603 6.585 19.536 1.00 95.56 289 TYR A CA 1
ATOM 2384 C C . TYR A 1 289 ? -17.165 7.748 20.427 1.00 95.56 289 TYR A C 1
ATOM 2386 O O . TYR A 1 289 ? -17.797 8.802 20.446 1.00 95.56 289 TYR A O 1
ATOM 2394 N N . ILE A 1 290 ? -16.059 7.577 21.145 1.00 93.62 290 ILE A N 1
ATOM 2395 C CA . ILE A 1 290 ? -15.405 8.658 21.885 1.00 93.62 290 ILE A CA 1
ATOM 2396 C C . ILE A 1 290 ? -13.985 8.873 21.377 1.00 93.62 290 ILE A C 1
ATOM 2398 O O . ILE A 1 290 ? -13.339 7.941 20.907 1.00 93.62 290 ILE A O 1
ATOM 2402 N N . VAL A 1 291 ? -13.497 10.108 21.482 1.00 92.75 291 VAL A N 1
ATOM 2403 C CA . VAL A 1 291 ? -12.123 10.463 21.116 1.00 92.75 291 VAL A CA 1
ATOM 2404 C C . VAL A 1 291 ? -11.196 10.133 22.286 1.00 92.75 291 VAL A C 1
ATOM 2406 O O . VAL A 1 291 ? -11.233 10.814 23.312 1.00 92.75 291 VAL A O 1
ATOM 2409 N N . GLU A 1 292 ? -10.365 9.107 22.123 1.00 92.00 292 GLU A N 1
ATOM 2410 C CA . GLU A 1 292 ? -9.321 8.723 23.086 1.00 92.00 292 GLU A CA 1
ATOM 2411 C C . GLU A 1 292 ? -8.036 9.529 22.865 1.00 92.00 292 GLU A C 1
ATOM 2413 O O . GLU A 1 292 ? -7.349 9.891 23.817 1.00 92.00 292 GLU A O 1
ATOM 2418 N N . GLY A 1 293 ? -7.734 9.870 21.609 1.00 91.81 293 GLY A N 1
ATOM 2419 C CA . GLY A 1 293 ? -6.520 10.597 21.256 1.00 91.81 293 GLY A CA 1
ATOM 2420 C C . GLY A 1 293 ? -6.673 11.443 19.999 1.00 91.81 293 GLY A C 1
ATOM 2421 O O . GLY A 1 293 ? -7.370 11.059 19.061 1.00 91.81 293 GLY A O 1
ATOM 2422 N N . ASN A 1 294 ? -6.007 12.598 19.993 1.00 93.44 294 ASN A N 1
ATOM 2423 C CA . ASN A 1 294 ? -5.852 13.460 18.826 1.00 93.44 294 ASN A CA 1
ATOM 2424 C C . ASN A 1 294 ? -4.416 13.987 18.797 1.00 93.44 294 ASN A C 1
ATOM 2426 O O . ASN A 1 294 ? -4.018 14.764 19.670 1.00 93.44 294 ASN A O 1
ATOM 2430 N N . TYR A 1 295 ? -3.646 13.551 17.809 1.00 93.50 295 TYR A N 1
ATOM 2431 C CA . TYR A 1 295 ? -2.232 13.865 17.674 1.00 93.50 295 TYR A CA 1
ATOM 2432 C C . TYR A 1 295 ? -1.937 14.427 16.291 1.00 93.50 295 TYR A C 1
ATOM 2434 O O . TYR A 1 295 ? -2.629 14.115 15.325 1.00 93.50 295 TYR A O 1
ATOM 2442 N N . ALA A 1 296 ? -0.914 15.266 16.189 1.00 92.19 296 ALA A N 1
ATOM 2443 C CA . ALA A 1 296 ? -0.502 15.851 14.923 1.00 92.19 296 ALA A CA 1
ATOM 2444 C C . ALA A 1 296 ? 1.011 15.758 14.735 1.00 92.19 296 ALA A C 1
ATOM 2446 O O . ALA A 1 296 ? 1.789 16.174 15.594 1.00 92.19 296 ALA A O 1
ATOM 2447 N N . THR A 1 297 ? 1.398 15.261 13.569 1.00 90.25 297 THR A N 1
ATOM 2448 C CA . THR A 1 297 ? 2.746 15.397 13.004 1.00 90.25 297 THR A CA 1
ATOM 2449 C C . THR A 1 297 ? 2.806 16.634 12.102 1.00 90.25 297 THR A C 1
ATOM 2451 O O . THR A 1 297 ? 1.844 17.401 12.019 1.00 90.25 297 THR A O 1
ATOM 2454 N N . GLN A 1 298 ? 3.928 16.844 11.410 1.00 82.94 298 GLN A N 1
ATOM 2455 C CA . GLN A 1 298 ? 4.028 17.903 10.401 1.00 82.94 298 GLN A CA 1
ATOM 2456 C C . GLN A 1 298 ? 3.128 17.642 9.183 1.00 82.94 298 GLN A C 1
ATOM 2458 O O . GLN A 1 298 ? 2.664 18.594 8.562 1.00 82.94 298 GLN A O 1
ATOM 2463 N N . GLU A 1 299 ? 2.868 16.373 8.854 1.00 80.19 299 GLU A N 1
ATOM 2464 C CA . GLU A 1 299 ? 2.202 15.990 7.603 1.00 80.19 299 GLU A CA 1
ATOM 2465 C C . GLU A 1 299 ? 0.771 15.478 7.794 1.00 80.19 299 GLU A C 1
ATOM 2467 O O . GLU A 1 299 ? -0.075 15.643 6.913 1.00 80.19 299 GLU A O 1
ATOM 2472 N N . LYS A 1 300 ? 0.492 14.827 8.928 1.00 86.25 300 LYS A N 1
ATOM 2473 C CA . LYS A 1 300 ? -0.781 14.142 9.180 1.00 86.25 300 LYS A CA 1
ATOM 2474 C C . LYS A 1 300 ? -1.260 14.287 10.619 1.00 86.25 300 LYS A C 1
ATOM 2476 O O . LYS A 1 300 ? -0.459 14.329 11.557 1.00 86.25 300 LYS A O 1
ATOM 2481 N N . THR A 1 301 ? -2.573 14.232 10.789 1.00 89.69 301 THR A N 1
ATOM 2482 C CA . THR A 1 301 ? -3.256 14.052 12.073 1.00 89.69 301 THR A CA 1
ATOM 2483 C C . THR A 1 301 ? -3.576 12.575 12.302 1.00 89.69 301 THR A C 1
ATOM 2485 O O . THR A 1 301 ? -3.978 11.877 11.372 1.00 89.69 301 THR A O 1
ATOM 2488 N N . GLN A 1 302 ? -3.413 12.115 13.542 1.00 92.50 302 GLN A N 1
ATOM 2489 C CA . GLN A 1 302 ? -3.786 10.790 14.029 1.00 92.50 302 GLN A CA 1
ATOM 2490 C C . GLN A 1 302 ? -4.933 10.943 15.033 1.00 92.50 302 GLN A C 1
ATOM 2492 O O . GLN A 1 302 ? -4.770 11.588 16.070 1.00 92.50 302 GLN A O 1
ATOM 2497 N N . ILE A 1 303 ? -6.088 10.346 14.748 1.00 93.69 303 ILE A N 1
ATOM 2498 C CA . ILE A 1 303 ? -7.260 10.367 15.629 1.00 93.69 303 ILE A CA 1
ATOM 2499 C C . ILE A 1 303 ? -7.549 8.941 16.073 1.00 93.69 303 ILE A C 1
ATOM 2501 O O . ILE A 1 303 ? -7.701 8.044 15.250 1.00 93.69 303 ILE A O 1
ATOM 2505 N N . ILE A 1 304 ? -7.651 8.736 17.381 1.00 95.06 304 ILE A N 1
ATOM 2506 C CA . ILE A 1 304 ? -7.973 7.443 17.976 1.00 95.06 304 ILE A CA 1
ATOM 2507 C C . ILE A 1 304 ? -9.389 7.528 18.528 1.00 95.06 304 ILE A C 1
ATOM 2509 O O . ILE A 1 304 ? -9.658 8.311 19.444 1.00 95.06 304 ILE A O 1
ATOM 2513 N N . LEU A 1 305 ? -10.288 6.721 17.969 1.00 96.00 305 LEU A N 1
ATOM 2514 C CA . LEU A 1 305 ? -11.667 6.613 18.428 1.00 96.00 305 LEU A CA 1
ATOM 2515 C C . LEU A 1 305 ? -11.913 5.253 19.081 1.00 96.00 305 LEU A C 1
ATOM 2517 O O . LEU A 1 305 ? -11.545 4.222 18.525 1.00 96.00 305 LEU A O 1
ATOM 2521 N N . LEU A 1 306 ? -12.597 5.245 20.222 1.00 96.00 306 LEU A N 1
ATOM 2522 C CA . LEU A 1 306 ? -13.056 4.032 20.898 1.00 96.00 306 LEU A CA 1
ATOM 2523 C C . LEU A 1 306 ? -14.571 3.908 20.766 1.00 96.00 306 LEU A C 1
ATOM 2525 O O . LEU A 1 306 ? -15.306 4.813 21.166 1.00 96.00 306 LEU A O 1
ATOM 2529 N N . ARG A 1 307 ? -15.049 2.769 20.264 1.00 95.44 307 ARG A N 1
ATOM 2530 C CA . ARG A 1 307 ? -16.481 2.463 20.209 1.00 95.44 307 ARG A CA 1
ATOM 2531 C C . ARG A 1 307 ? -16.993 2.075 21.596 1.00 95.44 307 ARG A C 1
ATOM 2533 O O . ARG A 1 307 ? -16.517 1.099 22.172 1.00 95.44 307 ARG A O 1
ATOM 2540 N N . LYS A 1 308 ? -17.974 2.791 22.148 1.00 92.44 308 LYS A N 1
ATOM 2541 C CA . LYS A 1 308 ? -18.602 2.380 23.415 1.00 92.44 308 LYS A CA 1
ATOM 2542 C C . LYS A 1 308 ? -19.476 1.121 23.237 1.00 92.44 308 LYS A C 1
ATOM 2544 O O . LYS A 1 308 ? -19.839 0.804 22.105 1.00 92.44 308 LYS A O 1
ATOM 2549 N N . PRO A 1 309 ? -19.727 0.369 24.329 1.00 83.50 309 PRO A N 1
ATOM 2550 C CA . PRO A 1 309 ? -20.522 -0.859 24.302 1.00 83.50 309 PRO A CA 1
ATOM 2551 C C . PRO A 1 309 ? -21.921 -0.693 23.715 1.00 83.50 309 PRO A C 1
ATOM 2553 O O . PRO A 1 309 ? -22.512 0.394 23.913 1.00 83.50 309 PRO A O 1
#